Protein AF-0000000080755389 (afdb_homodimer)

Nearest PDB structures (foldseek):
  4ilo-assembly1_A  TM=5.644E-01  e=1.200E+00  Chlamydia trachomatis L2/434/Bu
  8qbr-assembly1_A  TM=4.773E-01  e=1.421E+00  Nostoc punctiforme
  3mtt-assembly1_A  TM=4.212E-01  e=2.361E+00  Homo sapiens
  7pg5-assembly1_B  TM=3.665E-01  e=7.719E+00  Homo sapiens
  4ilo-assembly1_A  TM=5.609E-01  e=1.263E+00  Chlamydia trachomatis L2/434/Bu

Organism: Azotobacter vinelandii (strain DJ / ATCC BAA-1303) (NCBI:txid322710)

Foldseek 3Di:
DVLVVCCVVVLVVQLVVLLVVLVVVLVVVLVVVVVVLVVVLVVVLVVLQVQLVVLCVQLVVDPDPVRNVVSNVVSVVSVVVSVVSVVVSVVVVVVSVVVSVVSNVVSNVCSVPPPSSVVSVVVVVVVVVVVVPPPPPPPDPPPPDD/DVLVVCCVVVLVVVLVVLLVVLVVVLVVVLVVVVVVLVVVLVVVLVVLQVQLVVLCVQLVVPPDPVSNVVSNVVSVVSVVVSVVSVVVSVVVVVVSVVVSVVSNVVSNVCSVPPPSSVVSVVVVVVVVVVVVPPPPPPPDPPPPDD

Secondary structure (DSSP, 8-state):
-HHHHHHHHHHHHHHHHHHHHHHHHHHHHHHHHHHHHHHHHHHHHHHHHHHHHHHHHHHHT-SSHHHHHHHHHHHHHHHHHHHHHHHHHHHHHHHHHHHHHHHHHHHHHHHHT--HHHHHHHHHHHHHHHHHH-------------/-HHHHHHHHHHHHHHHHHHHHHHHHHHHHHHHHHHHHHHHHHHHHHHHHHHHHHHHHHHHT-SSHHHHHHHHHHHHHHHHHHHHHHHHHHHHHHHHHHHHHHHHHHHHHHHHT--HHHHHHHHHHHHHHHHHT-------------

Solvent-accessible surface area (backbone atoms only — not comparable to full-atom values): 15589 Å² total; per-residue (Å²): 112,69,65,60,54,47,38,64,55,46,39,64,54,48,36,50,50,52,43,50,51,49,50,52,50,50,51,54,51,52,51,51,52,50,50,52,52,51,53,50,49,55,54,51,47,51,52,34,52,50,54,18,51,51,26,44,53,49,23,73,66,37,92,42,73,67,52,21,52,33,26,45,49,41,17,50,49,31,49,49,48,39,51,50,50,53,53,49,50,53,50,50,53,54,49,51,53,50,50,50,53,50,47,52,53,49,46,51,51,54,40,72,64,54,65,50,65,60,55,50,49,52,44,52,55,51,46,52,56,54,53,68,65,53,67,80,68,76,76,66,80,78,78,75,81,126,112,70,65,59,54,48,39,65,56,47,39,63,54,50,37,51,50,51,43,49,51,49,50,52,50,48,52,55,51,52,51,52,52,50,51,52,52,50,53,50,50,53,54,52,48,51,52,32,50,49,52,18,51,52,28,44,53,50,23,74,66,36,91,42,72,68,52,20,51,34,25,44,50,40,18,51,50,31,49,50,49,40,52,50,51,52,52,49,50,53,49,50,54,52,51,50,54,50,51,50,55,51,47,52,54,50,47,51,51,54,41,73,62,54,66,50,66,60,55,48,50,51,45,51,55,51,47,51,57,52,53,68,65,53,68,80,72,76,78,69,81,79,78,77,82,126

Sequence (292 aa):
MFSKLLIGLLGPLLKALVGKVLDEFSDWLFERLREMLRRRRTTNLGELEARAAQADERARRAGSADEAREQEAVARVWREVAEMFRRENEALKAELEGVRRGAGRRARQAVATLPIGQVVESVGKASEREGAGSPLQLDGPAAEREMFSKLLIGLLGPLLKALVGKVLDEFSDWLFERLREMLRRRRTTNLGELEARAAQADERARRAGSADEAREQEAVARVWREVAEMFRRENEALKAELEGVRRGAGRRARQAVATLPIGQVVESVGKASEREGAGSPLQLDGPAAERE

pLDDT: mean 86.28, std 17.27, range [32.03, 98.25]

Radius of gyration: 33.96 Å; Cα contacts (8 Å, |Δi|>4): 181; chains: 2; bounding box: 43×126×77 Å

Structure (mmCIF, N/CA/C/O backbone):
data_AF-0000000080755389-model_v1
#
loop_
_entity.id
_entity.type
_entity.pdbx_description
1 polymer 'Uncharacterized protein'
#
loop_
_atom_site.group_PDB
_atom_site.id
_atom_site.type_symbol
_atom_site.label_atom_id
_atom_site.label_alt_id
_atom_site.label_comp_id
_atom_site.label_asym_id
_atom_site.label_entity_id
_atom_site.label_seq_id
_atom_site.pdbx_PDB_ins_code
_atom_site.Cartn_x
_atom_site.Cartn_y
_atom_site.Cartn_z
_atom_site.occupancy
_atom_site.B_iso_or_equiv
_atom_site.auth_seq_id
_atom_site.auth_comp_id
_atom_site.auth_asym_id
_atom_site.auth_atom_id
_atom_site.pdbx_PDB_model_num
ATOM 1 N N . MET A 1 1 ? -0.044 46.375 9.781 1 58.59 1 MET A N 1
ATOM 2 C CA . MET A 1 1 ? 1.205 46.188 10.508 1 58.59 1 MET A CA 1
ATOM 3 C C . MET A 1 1 ? 1.089 45 11.453 1 58.59 1 MET A C 1
ATOM 5 O O . MET A 1 1 ? 1.884 44.062 11.375 1 58.59 1 MET A O 1
ATOM 9 N N . PHE A 1 2 ? -0.003 44.844 12.18 1 61.69 2 PHE A N 1
ATOM 10 C CA . PHE A 1 2 ? -0.216 43.75 13.148 1 61.69 2 PHE A CA 1
ATOM 11 C C . PHE A 1 2 ? -0.316 42.406 12.445 1 61.69 2 PHE A C 1
ATOM 13 O O . PHE A 1 2 ? 0.285 41.438 12.891 1 61.69 2 PHE A O 1
ATOM 20 N N . SER A 1 3 ? -0.876 42.406 11.258 1 70.75 3 SER A N 1
ATOM 21 C CA . SER A 1 3 ? -1.085 41.156 10.508 1 70.75 3 SER A CA 1
ATOM 22 C C . SER A 1 3 ? 0.234 40.594 9.984 1 70.75 3 SER A C 1
ATOM 24 O O . SER A 1 3 ? 0.467 39.406 10.039 1 70.75 3 SER A O 1
ATOM 26 N N . LYS A 1 4 ? 1.14 41.5 9.547 1 76.56 4 LYS A N 1
ATOM 27 C CA . LYS A 1 4 ? 2.422 41.062 9.016 1 76.56 4 LYS A CA 1
ATOM 28 C C . LYS A 1 4 ? 3.303 40.469 10.117 1 76.56 4 LYS A C 1
ATOM 30 O O . LYS A 1 4 ? 3.99 39.469 9.906 1 76.56 4 LYS A O 1
ATOM 35 N N . LEU A 1 5 ? 3.26 41.094 11.273 1 74.25 5 LEU A N 1
ATOM 36 C CA . LEU A 1 5 ? 4.027 40.594 12.414 1 74.25 5 LEU A CA 1
ATOM 37 C C . LEU A 1 5 ? 3.529 39.219 12.867 1 74.25 5 LEU A C 1
ATOM 39 O O . LEU A 1 5 ? 4.328 38.344 13.133 1 74.25 5 LEU A O 1
ATOM 43 N N . LEU A 1 6 ? 2.207 39.062 12.883 1 76.62 6 LEU A N 1
ATOM 44 C CA . LEU A 1 6 ? 1.623 37.781 13.312 1 76.62 6 LEU A CA 1
ATOM 45 C C . LEU A 1 6 ? 1.955 36.656 12.328 1 76.62 6 LEU A C 1
ATOM 47 O O . LEU A 1 6 ? 2.23 35.531 12.734 1 76.62 6 LEU A O 1
ATOM 51 N N . ILE A 1 7 ? 1.956 37.031 11.07 1 78.62 7 ILE A N 1
ATOM 52 C CA . ILE A 1 7 ? 2.305 36.062 10.031 1 78.62 7 ILE A CA 1
ATOM 53 C C . ILE A 1 7 ? 3.76 35.625 10.195 1 78.62 7 ILE A C 1
ATOM 55 O O . ILE A 1 7 ? 4.082 34.438 10.07 1 78.62 7 ILE A O 1
ATOM 59 N N . GLY A 1 8 ? 4.633 36.562 10.43 1 81.12 8 GLY A N 1
ATOM 60 C CA . GLY A 1 8 ? 6.043 36.25 10.633 1 81.12 8 GLY A CA 1
ATOM 61 C C . GLY A 1 8 ? 6.305 35.375 11.844 1 81.12 8 GLY A C 1
ATOM 62 O O . GLY A 1 8 ? 7.199 34.531 11.82 1 81.12 8 GLY A O 1
ATOM 63 N N . LEU A 1 9 ? 5.539 35.531 12.836 1 80.62 9 LEU A N 1
ATOM 64 C CA . LEU A 1 9 ? 5.723 34.75 14.07 1 80.62 9 LEU A CA 1
ATOM 65 C C . LEU A 1 9 ? 5.027 33.406 13.992 1 80.62 9 LEU A C 1
ATOM 67 O O . LEU A 1 9 ? 5.605 32.375 14.367 1 80.62 9 LEU A O 1
ATOM 71 N N . LEU A 1 10 ? 3.801 33.438 13.477 1 84.06 10 LEU A N 1
ATOM 72 C CA . LEU A 1 10 ? 2.965 32.219 13.453 1 84.06 10 LEU A CA 1
ATOM 73 C C . LEU A 1 10 ? 3.361 31.312 12.297 1 84.06 10 LEU A C 1
ATOM 75 O O . LEU A 1 10 ? 3.207 30.094 12.391 1 84.06 10 LEU A O 1
ATOM 79 N N . GLY A 1 11 ? 3.881 31.859 11.227 1 86.62 11 GLY A N 1
ATOM 80 C CA . GLY A 1 11 ? 4.191 31.125 10.016 1 86.62 11 GLY A CA 1
ATOM 81 C C . GLY A 1 11 ? 5.113 29.938 10.25 1 86.62 11 GLY A C 1
ATOM 82 O O . GLY A 1 11 ? 4.723 28.797 10.039 1 86.62 11 GLY A O 1
ATOM 83 N N . PRO A 1 12 ? 6.328 30.219 10.734 1 89.06 12 PRO A N 1
ATOM 84 C CA . PRO A 1 12 ? 7.277 29.125 10.977 1 89.06 12 PRO A CA 1
ATOM 85 C C . PRO A 1 12 ? 6.754 28.109 11.977 1 89.06 12 PRO A C 1
ATOM 87 O O . PRO A 1 12 ? 7.016 26.906 11.836 1 89.06 12 PRO A O 1
ATOM 90 N N . LEU A 1 13 ? 6.027 28.516 12.953 1 88.31 13 LEU A N 1
ATOM 91 C CA . LEU A 1 13 ? 5.496 27.625 13.969 1 88.31 13 LEU A CA 1
ATOM 92 C C . LEU A 1 13 ? 4.445 26.688 13.375 1 88.31 13 LEU A C 1
ATOM 94 O O . LEU A 1 13 ? 4.453 25.484 13.648 1 88.31 13 LEU A O 1
ATOM 98 N N . LEU A 1 14 ? 3.588 27.25 12.562 1 90.75 14 LEU A N 1
ATOM 99 C CA . LEU A 1 14 ? 2.541 26.453 11.93 1 90.75 14 LEU A CA 1
ATOM 100 C C . LEU A 1 14 ? 3.137 25.469 10.93 1 90.75 14 LEU A C 1
ATOM 102 O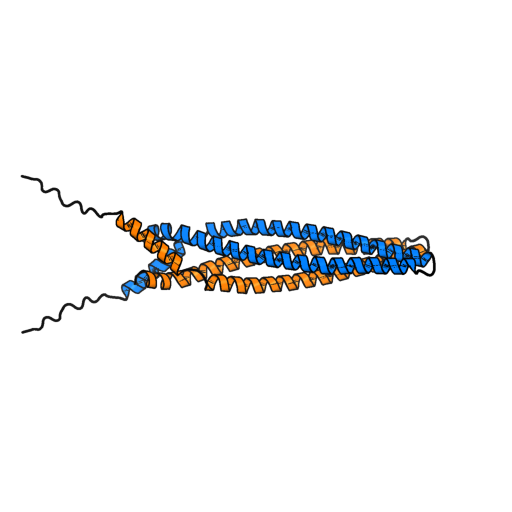 O . LEU A 1 14 ? 2.709 24.312 10.859 1 90.75 14 LEU A O 1
ATOM 106 N N . LYS A 1 15 ? 4.074 25.953 10.211 1 93.81 15 LYS A N 1
ATOM 107 C CA . LYS A 1 15 ? 4.738 25.078 9.258 1 93.81 15 LYS A CA 1
ATOM 108 C C . LYS A 1 15 ? 5.422 23.906 9.961 1 93.81 15 LYS A C 1
ATOM 110 O O . LYS A 1 15 ? 5.332 22.766 9.508 1 93.81 15 LYS A O 1
ATOM 115 N N . ALA A 1 16 ? 6.082 24.156 11.07 1 93.56 16 ALA A N 1
ATOM 116 C CA . ALA A 1 16 ? 6.734 23.094 11.844 1 93.56 16 ALA A CA 1
ATOM 117 C C . ALA A 1 16 ? 5.715 22.109 12.391 1 93.56 16 ALA A C 1
ATOM 119 O O . ALA A 1 16 ? 5.934 20.891 12.352 1 93.56 16 ALA A O 1
ATOM 120 N N . LEU A 1 17 ? 4.656 22.594 12.859 1 93.62 17 LEU A N 1
ATOM 121 C CA . LEU A 1 17 ? 3.615 21.766 13.438 1 93.62 17 LEU A CA 1
ATOM 122 C C . LEU A 1 17 ? 2.998 20.859 12.375 1 93.62 17 LEU A C 1
ATOM 124 O O . LEU A 1 17 ? 2.906 19.641 12.57 1 93.62 17 LEU A O 1
ATOM 128 N N . VAL A 1 18 ? 2.568 21.438 11.266 1 95.12 18 VAL A N 1
ATOM 129 C CA . VAL A 1 18 ? 1.933 20.672 10.203 1 95.12 18 VAL A CA 1
ATOM 130 C C . VAL A 1 18 ? 2.924 19.656 9.633 1 95.12 18 VAL A C 1
ATOM 132 O O . VAL A 1 18 ? 2.561 18.516 9.352 1 95.12 18 VAL A O 1
ATOM 135 N N . GLY A 1 19 ? 4.16 20.094 9.469 1 96.88 19 GLY A N 1
ATOM 136 C CA . GLY A 1 19 ? 5.195 19.172 9.023 1 96.88 19 GLY A CA 1
ATOM 137 C C . GLY A 1 19 ? 5.344 17.969 9.93 1 96.88 19 GLY A C 1
ATOM 138 O O . GLY A 1 19 ? 5.418 16.828 9.453 1 96.88 19 GLY A O 1
ATOM 139 N N . LYS A 1 20 ? 5.355 18.203 11.195 1 96.56 20 LYS A N 1
ATOM 140 C CA . LYS A 1 20 ? 5.484 17.125 12.172 1 96.56 20 LYS A CA 1
ATOM 141 C C . LYS A 1 20 ? 4.289 16.188 12.109 1 96.56 20 LYS A C 1
ATOM 143 O O . LYS A 1 20 ? 4.449 14.961 12.141 1 96.56 20 LYS A O 1
ATOM 148 N N . VAL A 1 21 ? 3.143 16.719 12.016 1 96.56 21 VAL A N 1
ATOM 149 C CA . VAL A 1 21 ? 1.92 15.93 11.953 1 96.56 21 VAL A CA 1
ATOM 150 C C . VAL A 1 21 ? 1.937 15.047 10.711 1 96.56 21 VAL A C 1
ATOM 152 O O . VAL A 1 21 ? 1.635 13.852 10.781 1 96.56 21 VAL A O 1
ATOM 155 N N . LEU A 1 22 ? 2.279 15.656 9.594 1 97.81 22 LEU A N 1
ATOM 156 C CA . LEU A 1 22 ? 2.326 14.906 8.344 1 97.81 22 LEU A CA 1
ATOM 157 C C . LEU A 1 22 ? 3.379 13.805 8.414 1 97.81 22 LEU A C 1
ATOM 159 O O . LEU A 1 22 ? 3.148 12.688 7.938 1 97.81 22 LEU A O 1
ATOM 163 N N . ASP A 1 23 ? 4.504 14.094 9.031 1 97.12 23 ASP A N 1
ATOM 164 C CA . ASP A 1 23 ? 5.578 13.109 9.156 1 97.12 23 ASP A CA 1
ATOM 165 C C . ASP A 1 23 ? 5.152 11.93 10.023 1 97.12 23 ASP A C 1
ATOM 167 O O . ASP A 1 23 ? 5.34 10.773 9.633 1 97.12 23 ASP A O 1
ATOM 171 N N . GLU A 1 24 ? 4.57 12.219 11.094 1 97.56 24 GLU A N 1
ATOM 172 C CA . GLU A 1 24 ? 4.113 11.172 12.008 1 97.56 24 GLU A CA 1
ATOM 173 C C . GLU A 1 24 ? 3.004 10.336 11.367 1 97.56 24 GLU A C 1
ATOM 175 O O . GLU A 1 24 ? 2.982 9.109 11.508 1 97.56 24 GLU A O 1
ATOM 180 N N . PHE A 1 25 ? 2.141 11.062 10.727 1 98.06 25 PHE A N 1
ATOM 181 C CA . PHE A 1 25 ? 1.057 10.375 10.031 1 98.06 25 PHE A CA 1
ATOM 182 C C . PHE A 1 25 ? 1.604 9.453 8.945 1 98.06 25 PHE A C 1
ATOM 184 O O . PHE A 1 25 ? 1.189 8.297 8.844 1 98.06 25 PHE A O 1
ATOM 191 N N . SER A 1 26 ? 2.502 9.945 8.164 1 97.94 26 SER A N 1
ATOM 192 C CA . SER A 1 26 ? 3.119 9.164 7.098 1 97.94 26 SER A CA 1
ATOM 193 C C . SER A 1 26 ? 3.85 7.945 7.652 1 97.94 26 SER A C 1
ATOM 195 O O . SER A 1 26 ? 3.713 6.84 7.125 1 97.94 26 SER A O 1
ATOM 197 N N . ASP A 1 27 ? 4.609 8.172 8.734 1 97.62 27 ASP A N 1
ATOM 198 C CA . ASP A 1 27 ? 5.348 7.066 9.344 1 97.62 27 ASP A CA 1
ATOM 199 C C . ASP A 1 27 ? 4.402 5.965 9.812 1 97.62 27 ASP A C 1
ATOM 201 O O . ASP A 1 27 ? 4.641 4.781 9.555 1 97.62 27 ASP A O 1
ATOM 205 N N . TRP A 1 28 ? 3.398 6.328 10.469 1 97.88 28 TRP A N 1
ATOM 206 C CA . TRP A 1 28 ? 2.391 5.379 10.922 1 97.88 28 TRP A CA 1
ATOM 207 C C . TRP A 1 28 ? 1.793 4.609 9.75 1 97.88 28 TRP A C 1
ATOM 209 O O . TRP A 1 28 ? 1.673 3.383 9.805 1 97.88 28 TRP A O 1
ATOM 219 N N . LEU A 1 29 ? 1.414 5.332 8.727 1 98.25 29 LEU A N 1
ATOM 220 C CA . LEU A 1 29 ? 0.753 4.73 7.574 1 98.25 29 LEU A CA 1
ATOM 221 C C . LEU A 1 29 ? 1.674 3.73 6.883 1 98.25 29 LEU A C 1
ATOM 223 O O . LEU A 1 29 ? 1.262 2.611 6.574 1 98.25 29 LEU A O 1
ATOM 227 N N . PHE A 1 30 ? 2.879 4.062 6.656 1 98.25 30 PHE A N 1
ATOM 228 C CA . PHE A 1 30 ? 3.797 3.188 5.934 1 98.25 30 PHE A CA 1
ATOM 229 C C . PHE A 1 30 ? 4.191 1.99 6.789 1 98.25 30 PHE A C 1
ATOM 231 O O . PHE A 1 30 ? 4.477 0.912 6.262 1 98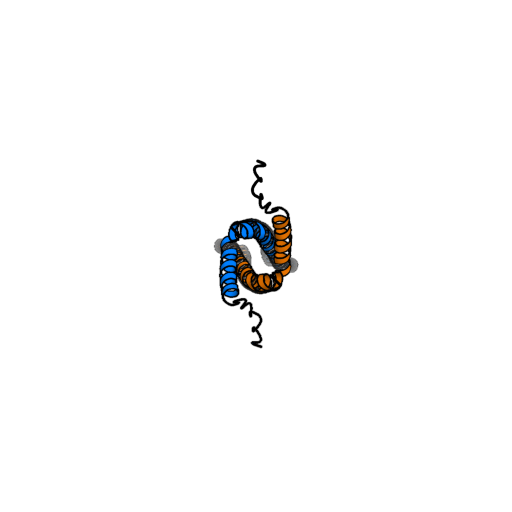.25 30 PHE A O 1
ATOM 238 N N . GLU A 1 31 ? 4.191 2.168 8.117 1 97.88 31 GLU A N 1
ATOM 239 C CA . GLU A 1 31 ? 4.375 1.006 8.984 1 97.88 31 GLU A CA 1
ATOM 240 C C . GLU A 1 31 ? 3.23 0.011 8.82 1 97.88 31 GLU A C 1
ATOM 242 O O . GLU A 1 31 ? 3.457 -1.197 8.734 1 97.88 31 GLU A O 1
ATOM 247 N N . ARG A 1 32 ? 2.078 0.537 8.688 1 97.62 32 ARG A N 1
ATOM 248 C CA . ARG A 1 32 ? 0.904 -0.311 8.5 1 97.62 32 ARG A CA 1
ATOM 249 C C . ARG A 1 32 ? 0.942 -1.019 7.152 1 97.62 32 ARG A C 1
ATOM 251 O O . ARG A 1 32 ? 0.629 -2.207 7.059 1 97.62 32 ARG A O 1
ATOM 258 N N . LEU A 1 33 ? 1.331 -0.381 6.164 1 97.75 33 LEU A N 1
ATOM 259 C CA . LEU A 1 33 ? 1.407 -0.948 4.824 1 97.75 33 LEU A CA 1
ATOM 260 C C . LEU A 1 33 ? 2.488 -2.021 4.746 1 97.75 33 LEU A C 1
ATOM 262 O O . LEU A 1 33 ? 2.277 -3.076 4.145 1 97.75 33 LEU A O 1
ATOM 266 N N . ARG A 1 34 ? 3.607 -1.741 5.379 1 96.62 34 ARG A N 1
ATOM 267 C CA . ARG A 1 34 ? 4.684 -2.727 5.41 1 96.62 34 ARG A CA 1
ATOM 268 C C . ARG A 1 34 ? 4.242 -3.996 6.129 1 96.62 34 ARG A C 1
ATOM 270 O O . ARG A 1 34 ? 4.547 -5.105 5.684 1 96.62 34 ARG A O 1
ATOM 277 N N . GLU A 1 35 ? 3.578 -3.812 7.199 1 96.75 35 GLU A N 1
ATOM 278 C CA . GLU A 1 35 ? 3.076 -4.957 7.949 1 96.75 35 GLU A CA 1
ATOM 279 C C . GLU A 1 35 ? 2.08 -5.766 7.121 1 96.75 35 GLU A C 1
ATOM 281 O O . GLU A 1 35 ? 2.127 -7 7.117 1 96.75 35 GLU A O 1
ATOM 286 N N . MET A 1 36 ? 1.243 -5.109 6.469 1 95 36 MET A N 1
ATOM 287 C CA . MET A 1 36 ? 0.265 -5.75 5.594 1 95 36 MET A CA 1
ATOM 288 C C . MET A 1 36 ? 0.957 -6.586 4.523 1 95 36 MET A C 1
ATOM 290 O O . MET A 1 36 ? 0.619 -7.758 4.328 1 95 36 MET A O 1
ATOM 294 N N . LEU A 1 37 ? 1.909 -6.039 3.867 1 94.31 37 LEU A N 1
ATOM 295 C CA . LEU A 1 37 ? 2.615 -6.734 2.795 1 94.31 37 LEU A CA 1
ATOM 296 C C . LEU A 1 37 ? 3.414 -7.91 3.344 1 94.31 37 LEU A C 1
ATOM 298 O O . LEU A 1 37 ? 3.48 -8.969 2.715 1 94.31 37 LEU A O 1
ATOM 302 N N . ARG A 1 38 ? 4.016 -7.719 4.523 1 94.62 38 ARG A N 1
ATOM 303 C CA . ARG A 1 38 ? 4.789 -8.789 5.145 1 94.62 38 ARG A CA 1
ATOM 304 C C . ARG A 1 38 ? 3.9 -9.984 5.469 1 94.62 38 ARG A C 1
ATOM 306 O O . ARG A 1 38 ? 4.266 -11.133 5.188 1 94.62 38 ARG A O 1
ATOM 313 N N . ARG A 1 39 ? 2.783 -9.742 6.035 1 94.25 39 ARG A N 1
ATOM 314 C CA . ARG A 1 39 ? 1.849 -10.805 6.395 1 94.25 39 ARG A CA 1
ATOM 315 C C . ARG A 1 39 ? 1.389 -11.57 5.156 1 94.25 39 ARG A C 1
ATOM 317 O O . ARG A 1 39 ? 1.376 -12.805 5.148 1 94.25 39 ARG A O 1
ATOM 324 N N . ARG A 1 40 ? 1.102 -10.875 4.141 1 91.56 40 ARG A N 1
ATOM 325 C CA . ARG A 1 40 ? 0.619 -11.5 2.914 1 91.56 40 ARG A CA 1
ATOM 326 C C . ARG A 1 40 ? 1.721 -12.312 2.242 1 91.56 40 ARG A C 1
ATOM 328 O O . ARG A 1 40 ? 1.475 -13.414 1.751 1 91.56 40 ARG A O 1
ATOM 335 N N . ARG A 1 41 ? 2.855 -11.758 2.23 1 92.31 41 ARG A N 1
ATOM 336 C CA . ARG A 1 41 ? 4.004 -12.469 1.673 1 92.31 41 ARG A CA 1
ATOM 337 C C . ARG A 1 41 ? 4.219 -13.797 2.385 1 92.31 41 ARG A C 1
ATOM 339 O O . ARG A 1 41 ? 4.383 -14.836 1.739 1 92.31 41 ARG A O 1
ATOM 346 N N . THR A 1 42 ? 4.207 -13.742 3.633 1 94.31 42 THR A N 1
ATOM 347 C CA . THR A 1 42 ? 4.461 -14.938 4.426 1 94.31 42 THR A CA 1
ATOM 348 C C . THR A 1 42 ? 3.379 -15.984 4.184 1 94.31 42 THR A C 1
ATOM 350 O O . THR A 1 42 ? 3.686 -17.156 3.945 1 94.31 42 THR A O 1
ATOM 353 N N . THR A 1 43 ? 2.188 -15.562 4.16 1 92.81 43 THR A N 1
ATOM 354 C CA . THR A 1 43 ? 1.066 -16.484 3.979 1 92.81 43 THR A CA 1
ATOM 355 C C . THR A 1 43 ? 1.087 -17.094 2.582 1 92.81 43 THR A C 1
ATOM 357 O O . THR A 1 43 ? 0.999 -18.312 2.43 1 92.81 43 THR A O 1
ATOM 360 N N . ASN A 1 44 ? 1.255 -16.281 1.576 1 92.31 44 ASN A N 1
ATOM 361 C CA . ASN A 1 44 ? 1.205 -16.75 0.195 1 92.31 44 ASN A CA 1
ATOM 362 C C . ASN A 1 44 ? 2.4 -17.641 -0.141 1 92.31 44 ASN A C 1
ATOM 364 O O . ASN A 1 44 ? 2.246 -18.688 -0.775 1 92.31 44 ASN A O 1
ATOM 368 N N . LEU A 1 45 ? 3.551 -17.234 0.273 1 93.81 45 LEU A N 1
ATOM 369 C CA . LEU A 1 45 ? 4.738 -18.031 -0.01 1 93.81 45 LEU A CA 1
ATOM 370 C C . LEU A 1 45 ? 4.652 -19.391 0.676 1 93.81 45 LEU A C 1
ATOM 372 O O . LEU A 1 45 ? 5.02 -20.422 0.09 1 93.81 45 LEU A O 1
ATOM 376 N N . GLY A 1 46 ? 4.152 -19.406 1.871 1 94.38 46 GLY A N 1
ATOM 377 C CA . GLY A 1 46 ? 3.957 -20.672 2.557 1 94.38 46 GLY A CA 1
ATOM 378 C C . GLY A 1 46 ? 3.023 -21.625 1.82 1 94.38 46 GLY A C 1
ATOM 379 O O . GLY A 1 46 ? 3.295 -22.812 1.717 1 94.38 46 GLY A O 1
ATOM 380 N N . GLU A 1 47 ? 2.006 -21.094 1.326 1 94.75 47 GLU A N 1
ATOM 381 C CA . GLU A 1 47 ? 1.034 -21.891 0.583 1 94.75 47 GLU A CA 1
ATOM 382 C C . GLU A 1 47 ? 1.644 -22.438 -0.702 1 94.75 47 GLU A C 1
ATOM 384 O O . GLU A 1 47 ? 1.464 -23.625 -1.021 1 94.75 47 GLU A O 1
ATOM 389 N N . LEU A 1 48 ? 2.324 -21.641 -1.463 1 95.44 48 LEU A N 1
ATOM 390 C CA . LEU A 1 48 ? 2.922 -22.047 -2.73 1 95.44 48 LEU A CA 1
ATOM 391 C C . LEU A 1 48 ? 3.986 -23.109 -2.514 1 95.44 48 LEU A C 1
ATOM 393 O O . LEU A 1 48 ? 4.035 -24.094 -3.246 1 95.44 48 LEU A O 1
ATOM 397 N N . GLU A 1 49 ? 4.785 -22.969 -1.464 1 95 49 GLU A N 1
ATOM 398 C CA . GLU A 1 49 ? 5.816 -23.953 -1.143 1 95 49 GLU A CA 1
ATOM 399 C C . GLU A 1 49 ? 5.195 -25.281 -0.691 1 95 49 GLU A C 1
ATOM 401 O O . GLU A 1 49 ? 5.703 -26.344 -1.021 1 95 49 GLU A O 1
ATOM 406 N N . ALA A 1 50 ? 4.129 -25.203 -0.016 1 96.31 50 ALA A N 1
ATOM 407 C CA . ALA A 1 50 ? 3.414 -26.406 0.403 1 96.31 50 ALA A CA 1
ATOM 408 C C . ALA A 1 50 ? 2.861 -27.156 -0.802 1 96.31 50 ALA A C 1
ATOM 410 O O . ALA A 1 50 ? 2.914 -28.391 -0.848 1 96.31 50 ALA A O 1
ATOM 411 N N . ARG A 1 51 ? 2.365 -26.406 -1.766 1 95.94 51 ARG A N 1
ATOM 412 C CA . ARG A 1 51 ? 1.836 -27.016 -2.975 1 95.94 51 ARG A CA 1
ATOM 413 C C . ARG A 1 51 ? 2.941 -27.703 -3.768 1 95.94 51 ARG A C 1
ATOM 415 O O . ARG A 1 51 ? 2.748 -28.812 -4.289 1 95.94 51 ARG A O 1
ATOM 422 N N . ALA A 1 52 ? 4.055 -27.094 -3.848 1 95.31 52 ALA A N 1
ATOM 423 C CA . ALA A 1 52 ? 5.195 -27.703 -4.523 1 95.31 52 ALA A CA 1
ATOM 424 C C . ALA A 1 52 ? 5.629 -28.984 -3.82 1 95.31 52 ALA A C 1
ATOM 426 O O . ALA A 1 52 ? 5.867 -30 -4.473 1 95.31 52 ALA A O 1
ATOM 427 N N . ALA A 1 53 ? 5.688 -28.953 -2.518 1 96.12 53 ALA A N 1
ATOM 428 C CA . ALA A 1 53 ? 6.086 -30.109 -1.724 1 96.12 53 ALA A CA 1
ATOM 429 C C . ALA A 1 53 ? 5.102 -31.266 -1.9 1 96.12 53 ALA A C 1
ATOM 431 O O . ALA A 1 53 ? 5.504 -32.438 -2 1 96.12 53 ALA A O 1
ATOM 432 N N . GLN A 1 54 ? 3.861 -30.906 -1.954 1 96.75 54 GLN A N 1
ATOM 433 C CA . GLN A 1 54 ? 2.826 -31.922 -2.152 1 96.75 54 GLN A CA 1
ATOM 434 C C . GLN A 1 54 ? 2.963 -32.594 -3.518 1 96.75 54 GLN A C 1
ATOM 436 O O . GLN A 1 54 ? 2.832 -33.812 -3.633 1 96.75 54 GLN A O 1
ATOM 441 N N . ALA A 1 55 ? 3.211 -31.766 -4.535 1 95.44 55 ALA A N 1
ATOM 442 C CA . ALA A 1 55 ? 3.4 -32.312 -5.875 1 95.44 55 ALA A CA 1
ATOM 443 C C . ALA A 1 55 ? 4.641 -33.219 -5.934 1 95.44 55 ALA A C 1
ATOM 445 O O . ALA A 1 55 ? 4.625 -34.25 -6.578 1 95.44 55 ALA A O 1
ATOM 446 N N . ASP A 1 56 ? 5.684 -32.844 -5.227 1 95.31 56 ASP A N 1
ATOM 447 C CA . ASP A 1 56 ? 6.902 -33.656 -5.148 1 95.31 56 ASP A CA 1
ATOM 448 C C . ASP A 1 56 ? 6.625 -35 -4.48 1 95.31 56 ASP A C 1
ATOM 450 O O . ASP A 1 56 ? 7.094 -36.031 -4.949 1 95.31 56 ASP A O 1
ATOM 454 N N . GLU A 1 57 ? 5.891 -34.969 -3.432 1 96.75 57 GLU A N 1
ATOM 455 C CA . GLU A 1 57 ? 5.539 -36.188 -2.721 1 96.75 57 GLU A CA 1
ATOM 456 C C . GLU A 1 57 ? 4.703 -37.094 -3.6 1 96.75 57 GLU A C 1
ATOM 458 O O . GLU A 1 57 ? 4.926 -38.312 -3.623 1 96.75 57 GLU A O 1
ATOM 463 N N . ARG A 1 58 ? 3.846 -36.562 -4.383 1 95.56 58 ARG A N 1
ATOM 464 C CA . ARG A 1 58 ? 3.023 -37.375 -5.297 1 95.56 58 ARG A CA 1
ATOM 465 C C . ARG A 1 58 ? 3.873 -38 -6.391 1 95.56 58 ARG A C 1
ATOM 467 O O . ARG A 1 58 ? 3.613 -39.125 -6.812 1 95.56 58 ARG A O 1
ATOM 474 N N . ALA A 1 59 ? 4.863 -37.219 -6.816 1 94.81 59 ALA A N 1
ATOM 475 C CA . ALA A 1 59 ? 5.773 -37.75 -7.824 1 94.81 59 ALA A CA 1
ATOM 476 C C . ALA A 1 59 ? 6.543 -38.969 -7.285 1 94.81 59 ALA A C 1
ATOM 478 O O . ALA A 1 59 ? 6.695 -39.969 -7.977 1 94.81 59 ALA A O 1
ATOM 479 N N . ARG A 1 60 ? 6.934 -38.938 -6.016 1 95.06 60 ARG A N 1
ATOM 480 C CA . ARG A 1 60 ? 7.707 -40.031 -5.387 1 95.06 60 ARG A CA 1
ATOM 481 C C . ARG A 1 60 ? 6.848 -41.25 -5.16 1 95.06 60 ARG A C 1
ATOM 483 O O . ARG A 1 60 ? 7.352 -42.375 -5.191 1 95.06 60 ARG A O 1
ATOM 490 N N . ARG A 1 61 ? 5.594 -41.062 -5.094 1 96 61 ARG A N 1
ATOM 491 C CA . ARG A 1 61 ? 4.688 -42.156 -4.777 1 96 61 ARG A CA 1
ATOM 492 C C . ARG A 1 61 ? 3.953 -42.625 -6.023 1 96 61 ARG A C 1
ATOM 494 O O . ARG A 1 61 ? 2.992 -43.406 -5.926 1 96 61 ARG A O 1
ATOM 501 N N . ALA A 1 62 ? 4.441 -42.062 -7.098 1 93.75 62 ALA A N 1
ATOM 502 C CA . ALA A 1 62 ? 3.738 -42.406 -8.336 1 93.75 62 ALA A CA 1
ATOM 503 C C . ALA A 1 62 ? 3.826 -43.875 -8.648 1 93.75 62 ALA A C 1
ATOM 505 O O . ALA A 1 62 ? 4.863 -44.5 -8.43 1 93.75 62 ALA A O 1
ATOM 506 N N . GLY A 1 63 ? 2.754 -44.469 -9.188 1 92.75 63 GLY A N 1
ATOM 507 C CA . GLY A 1 63 ? 2.695 -45.875 -9.516 1 92.75 63 GLY A CA 1
ATOM 508 C C . GLY A 1 63 ? 3.264 -46.188 -10.883 1 92.75 63 GLY A C 1
ATOM 509 O O . GLY A 1 63 ? 3.414 -47.375 -11.242 1 92.75 63 GLY A O 1
ATOM 510 N N . SER A 1 64 ? 3.432 -45.188 -11.734 1 93.69 64 SER A N 1
ATOM 511 C CA . SER A 1 64 ? 3.984 -45.375 -13.07 1 93.69 64 SER A CA 1
ATOM 512 C C . SER A 1 64 ? 4.953 -44.25 -13.414 1 93.69 64 SER A C 1
ATOM 514 O O . SER A 1 64 ? 4.93 -43.188 -12.789 1 93.69 64 SER A O 1
ATOM 516 N N . ALA A 1 65 ? 5.746 -44.562 -14.398 1 90.62 65 ALA A N 1
ATOM 517 C CA . ALA A 1 65 ? 6.719 -43.562 -14.844 1 90.62 65 ALA A CA 1
ATOM 518 C C . ALA A 1 65 ? 6.023 -42.344 -15.422 1 90.62 65 ALA A C 1
ATOM 520 O O . ALA A 1 65 ? 6.484 -41.219 -15.234 1 90.62 65 ALA A O 1
ATOM 521 N N . ASP A 1 66 ? 4.91 -42.531 -16.062 1 89.31 66 ASP A N 1
ATOM 522 C CA . ASP A 1 66 ? 4.16 -41.438 -16.688 1 89.31 66 ASP A CA 1
ATOM 523 C C . ASP A 1 66 ? 3.547 -40.531 -15.617 1 89.31 66 ASP A C 1
ATOM 525 O O . ASP A 1 66 ? 3.609 -39.312 -15.727 1 89.31 66 ASP A O 1
ATOM 529 N N . GLU A 1 67 ? 3.062 -41.219 -14.633 1 91.5 67 GLU A N 1
ATOM 530 C CA . GLU A 1 67 ? 2.494 -40.469 -13.516 1 91.5 67 GLU A CA 1
ATOM 531 C C . GLU A 1 67 ? 3.566 -39.688 -12.789 1 91.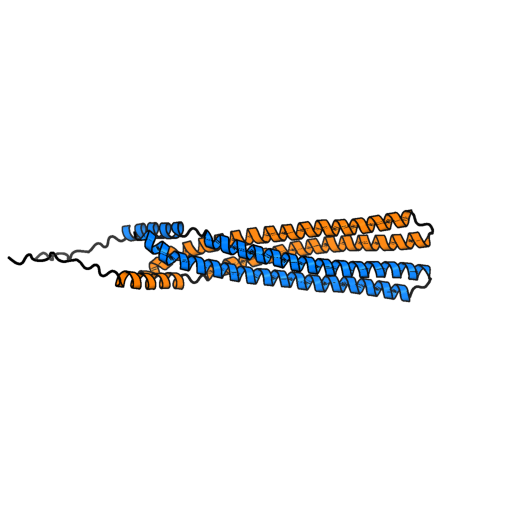5 67 GLU A C 1
ATOM 533 O O . GLU A 1 67 ? 3.346 -38.531 -12.422 1 91.5 67 GLU A O 1
ATOM 538 N N . ALA A 1 68 ? 4.688 -40.188 -12.578 1 94.25 68 ALA A N 1
ATOM 539 C CA . ALA A 1 68 ? 5.797 -39.531 -11.914 1 94.25 68 ALA A CA 1
ATOM 540 C C . ALA A 1 68 ? 6.238 -38.281 -12.703 1 94.25 68 ALA A C 1
ATOM 542 O O . ALA A 1 68 ? 6.441 -37.219 -12.133 1 94.25 68 ALA A O 1
ATOM 543 N N . ARG A 1 69 ? 6.305 -38.438 -13.953 1 93.06 69 ARG A N 1
ATOM 544 C CA . ARG A 1 69 ? 6.723 -37.344 -14.828 1 93.06 69 ARG A CA 1
ATOM 545 C C . ARG A 1 69 ? 5.723 -36.188 -14.781 1 93.06 69 ARG A C 1
ATOM 547 O O . ARG A 1 69 ? 6.117 -35.031 -14.742 1 93.06 69 ARG A O 1
ATOM 554 N N . GLU A 1 70 ? 4.492 -36.531 -14.789 1 93.69 70 GLU A N 1
ATOM 555 C CA . GLU A 1 70 ? 3.439 -35.531 -14.711 1 93.69 70 GLU A CA 1
ATOM 556 C C . GLU A 1 70 ? 3.543 -34.719 -13.414 1 93.69 70 GLU A C 1
ATOM 558 O O . GLU A 1 70 ? 3.52 -33.5 -13.438 1 93.69 70 GLU A O 1
ATOM 563 N N . GLN A 1 71 ? 3.736 -35.438 -12.359 1 94.88 71 GLN A N 1
ATOM 564 C CA . GLN A 1 71 ? 3.779 -34.781 -11.055 1 94.88 71 GLN A CA 1
ATOM 565 C C . GLN A 1 71 ? 5.066 -33.969 -10.883 1 94.88 71 GLN A C 1
ATOM 567 O O . GLN A 1 71 ? 5.066 -32.938 -10.234 1 94.88 71 GLN A O 1
ATOM 572 N N . GLU A 1 72 ? 6.059 -34.406 -11.445 1 95.31 72 GLU A N 1
ATOM 573 C CA . GLU A 1 72 ? 7.301 -33.656 -11.422 1 95.31 72 GLU A CA 1
ATOM 574 C C . GLU A 1 72 ? 7.156 -32.344 -12.18 1 95.31 72 GLU A C 1
ATOM 576 O O . GLU A 1 72 ? 7.668 -31.297 -11.75 1 95.31 72 GLU A O 1
ATOM 581 N N . ALA A 1 73 ? 6.453 -32.406 -13.281 1 95.12 73 ALA A N 1
ATOM 582 C CA . ALA A 1 73 ? 6.199 -31.188 -14.047 1 95.12 73 ALA A CA 1
ATOM 583 C C . ALA A 1 73 ? 5.355 -30.203 -13.25 1 95.12 73 ALA A C 1
ATOM 585 O O . ALA A 1 73 ? 5.633 -29 -13.242 1 95.12 73 ALA A O 1
ATOM 586 N N . VAL A 1 74 ? 4.406 -30.719 -12.586 1 96.25 74 VAL A N 1
ATOM 587 C CA . VAL A 1 74 ? 3.533 -29.906 -11.75 1 96.25 74 VAL A CA 1
ATOM 588 C C . VAL A 1 74 ? 4.344 -29.266 -10.625 1 96.25 74 VAL A C 1
ATOM 590 O O . VAL A 1 74 ? 4.23 -28.062 -10.367 1 96.25 74 VAL A O 1
ATOM 593 N N . ALA A 1 75 ? 5.188 -30.016 -10.016 1 96.5 75 ALA A N 1
ATOM 594 C CA . ALA A 1 75 ? 6.031 -29.516 -8.938 1 96.5 75 ALA A CA 1
ATOM 595 C C . ALA A 1 75 ? 6.949 -28.406 -9.438 1 96.5 75 ALA A C 1
ATOM 597 O O . ALA A 1 75 ? 7.156 -27.406 -8.742 1 96.5 75 ALA A O 1
ATOM 598 N N . ARG A 1 76 ? 7.445 -28.578 -10.594 1 96.25 76 ARG A N 1
ATOM 599 C CA . ARG A 1 76 ? 8.32 -27.578 -11.18 1 96.25 76 ARG A CA 1
ATOM 600 C C . ARG A 1 76 ? 7.582 -26.25 -11.375 1 96.25 76 ARG A C 1
ATOM 602 O O . ARG A 1 76 ? 8.133 -25.188 -11.109 1 96.25 76 ARG A O 1
ATOM 609 N N . VAL A 1 77 ? 6.352 -26.344 -11.797 1 97.19 77 VAL A N 1
ATOM 610 C CA . VAL A 1 77 ? 5.57 -25.125 -12.016 1 97.19 77 VAL A CA 1
ATOM 611 C C . VAL A 1 77 ? 5.312 -24.422 -10.688 1 97.19 77 VAL A C 1
ATOM 613 O O . VAL A 1 77 ? 5.461 -23.203 -10.578 1 97.19 77 VAL A O 1
ATOM 616 N N . TRP A 1 78 ? 4.984 -25.203 -9.695 1 97.19 78 TRP A N 1
ATOM 617 C CA . TRP A 1 78 ? 4.723 -24.594 -8.398 1 97.19 78 TRP A CA 1
ATOM 618 C C . TRP A 1 78 ? 5.98 -23.938 -7.836 1 97.19 78 TRP A C 1
ATOM 620 O O . TRP A 1 78 ? 5.91 -22.875 -7.219 1 97.19 78 TRP A O 1
ATOM 630 N N . ARG A 1 79 ? 7.109 -24.516 -8.039 1 96.06 79 ARG A N 1
ATOM 631 C CA . ARG A 1 79 ? 8.359 -23.906 -7.617 1 96.06 79 ARG A CA 1
ATOM 632 C C . ARG A 1 79 ? 8.617 -22.609 -8.383 1 96.06 79 ARG A C 1
ATOM 634 O O . ARG A 1 79 ? 9.086 -21.625 -7.812 1 96.06 79 ARG A O 1
ATOM 641 N N . GLU A 1 80 ? 8.312 -22.625 -9.609 1 96.38 80 GLU A N 1
ATOM 642 C CA . GLU A 1 80 ? 8.453 -21.422 -10.422 1 96.38 80 GLU A CA 1
ATOM 643 C C . GLU A 1 80 ? 7.52 -20.312 -9.945 1 96.38 80 GLU A C 1
ATOM 645 O O . GLU A 1 80 ? 7.914 -19.141 -9.883 1 96.38 80 GLU A O 1
ATOM 650 N N . VAL A 1 81 ? 6.352 -20.734 -9.617 1 96.12 81 VAL A N 1
ATOM 651 C CA . VAL A 1 81 ? 5.367 -19.766 -9.133 1 96.12 81 VAL A CA 1
ATOM 652 C C . VAL A 1 81 ? 5.84 -19.156 -7.816 1 96.12 81 VAL A C 1
ATOM 654 O O . VAL A 1 81 ? 5.719 -17.953 -7.609 1 96.12 81 VAL A O 1
ATOM 657 N N . ALA A 1 82 ? 6.383 -19.984 -6.957 1 95.5 82 ALA A N 1
ATOM 658 C CA . ALA A 1 82 ? 6.906 -19.484 -5.691 1 95.5 82 ALA A CA 1
ATOM 659 C C . ALA A 1 82 ? 8.008 -18.453 -5.922 1 95.5 82 ALA A C 1
ATOM 661 O O . ALA A 1 82 ? 8.047 -17.422 -5.262 1 95.5 82 ALA A O 1
ATOM 662 N N . GLU A 1 83 ? 8.844 -18.703 -6.879 1 95 83 GLU A N 1
ATOM 663 C CA . GLU A 1 83 ? 9.914 -17.766 -7.211 1 95 83 GLU A CA 1
ATOM 664 C C . GLU A 1 83 ? 9.359 -16.484 -7.812 1 95 83 GLU A C 1
ATOM 666 O O . GLU A 1 83 ? 9.828 -15.383 -7.496 1 95 83 GLU A O 1
ATOM 671 N N . MET A 1 84 ? 8.367 -16.594 -8.617 1 92.56 84 MET A N 1
ATOM 672 C CA . MET A 1 84 ? 7.715 -15.43 -9.195 1 92.56 84 MET A CA 1
ATOM 673 C C . MET A 1 84 ? 7.117 -14.547 -8.102 1 92.56 84 MET A C 1
ATOM 675 O O . MET A 1 84 ? 7.254 -13.32 -8.141 1 92.56 84 MET A O 1
ATOM 679 N N . PHE A 1 85 ? 6.531 -15.211 -7.133 1 93.19 85 PHE A N 1
ATOM 680 C CA . PHE A 1 85 ? 5.914 -14.477 -6.035 1 93.19 85 PHE A CA 1
ATOM 681 C C . PHE A 1 85 ? 6.969 -13.773 -5.191 1 93.19 85 PHE A C 1
ATOM 683 O O . PHE A 1 85 ? 6.762 -12.641 -4.742 1 93.19 85 PHE A O 1
ATOM 690 N N . ARG A 1 86 ? 8.094 -14.43 -5 1 94 86 ARG A N 1
ATOM 691 C CA . ARG A 1 86 ? 9.188 -13.789 -4.273 1 94 86 ARG A CA 1
ATOM 692 C C . ARG A 1 86 ? 9.664 -12.539 -4.992 1 94 86 ARG A C 1
ATOM 694 O O . ARG A 1 86 ? 9.836 -11.484 -4.371 1 94 86 ARG A O 1
ATOM 701 N N . ARG A 1 87 ? 9.789 -12.602 -6.246 1 93.06 87 ARG A N 1
ATOM 702 C CA . ARG A 1 87 ? 10.234 -11.461 -7.047 1 93.06 87 ARG A CA 1
ATOM 703 C C . ARG A 1 87 ? 9.211 -10.336 -7.012 1 93.06 87 ARG A C 1
ATOM 705 O O . ARG A 1 87 ? 9.57 -9.164 -6.879 1 93.06 87 ARG A O 1
ATOM 712 N N . GLU A 1 88 ? 8.016 -10.719 -7.121 1 91.56 88 GLU A N 1
ATOM 713 C CA . GLU A 1 88 ? 6.953 -9.719 -7.09 1 91.56 88 GLU A CA 1
ATOM 714 C C . GLU A 1 88 ? 6.91 -8.992 -5.75 1 91.56 88 GLU A C 1
ATOM 716 O O . GLU A 1 88 ? 6.703 -7.781 -5.699 1 91.56 88 GLU A O 1
ATOM 721 N N . ASN A 1 89 ? 7.082 -9.766 -4.746 1 91.62 89 ASN A N 1
ATOM 722 C CA . ASN A 1 89 ? 7.078 -9.164 -3.42 1 91.62 89 ASN A CA 1
ATOM 723 C C . ASN A 1 89 ? 8.234 -8.18 -3.246 1 91.62 89 ASN A C 1
ATOM 725 O O . ASN A 1 89 ? 8.07 -7.117 -2.648 1 91.62 89 ASN A O 1
ATOM 729 N N . GLU A 1 90 ? 9.359 -8.539 -3.758 1 94.38 90 GLU A N 1
ATOM 730 C CA . GLU A 1 90 ? 10.492 -7.621 -3.688 1 94.38 90 GLU A CA 1
ATOM 731 C C . GLU A 1 90 ? 10.227 -6.355 -4.496 1 94.38 90 GLU A C 1
ATOM 733 O O . GLU A 1 90 ? 10.562 -5.25 -4.059 1 94.38 90 GLU A O 1
ATOM 738 N N . ALA A 1 91 ? 9.609 -6.535 -5.59 1 93.38 91 ALA A N 1
ATOM 739 C CA . ALA A 1 91 ? 9.258 -5.387 -6.422 1 93.38 91 ALA A CA 1
ATOM 740 C C . ALA A 1 91 ? 8.242 -4.488 -5.723 1 93.38 91 ALA A C 1
ATOM 742 O O . ALA A 1 91 ? 8.359 -3.26 -5.77 1 93.38 91 ALA A O 1
ATOM 743 N N . LEU A 1 92 ? 7.316 -5.098 -5.109 1 93 92 LEU A N 1
ATOM 744 C CA . LEU A 1 92 ? 6.285 -4.352 -4.391 1 93 92 LEU A CA 1
ATOM 745 C C . LEU A 1 92 ? 6.895 -3.559 -3.238 1 93 92 LEU A C 1
ATOM 747 O O . LEU A 1 92 ? 6.531 -2.4 -3.018 1 93 92 LEU A O 1
ATOM 751 N N . LYS A 1 93 ? 7.773 -4.148 -2.537 1 94.31 93 LYS A N 1
ATOM 752 C CA . LYS A 1 93 ? 8.477 -3.463 -1.454 1 94.31 93 LYS A CA 1
ATOM 753 C C . LYS A 1 93 ? 9.234 -2.248 -1.975 1 94.31 93 LYS A C 1
ATOM 755 O O . LYS A 1 93 ? 9.195 -1.175 -1.369 1 94.31 93 LYS A O 1
ATOM 760 N N . ALA A 1 94 ? 9.891 -2.469 -3.041 1 96.12 94 ALA A N 1
ATOM 761 C CA . ALA A 1 94 ? 10.664 -1.378 -3.633 1 96.12 94 ALA A CA 1
ATOM 762 C C . ALA A 1 94 ? 9.75 -0.245 -4.094 1 96.12 94 ALA A C 1
ATOM 764 O O . ALA A 1 94 ? 10.055 0.931 -3.887 1 96.12 94 ALA A O 1
ATOM 765 N N . GLU A 1 95 ? 8.672 -0.581 -4.676 1 96.19 95 GLU A N 1
ATOM 766 C CA . GLU A 1 95 ? 7.738 0.433 -5.152 1 96.19 95 GLU A CA 1
ATOM 767 C C . GLU A 1 95 ? 7.105 1.192 -3.99 1 96.19 95 GLU A C 1
ATOM 769 O O . GLU A 1 95 ? 6.871 2.398 -4.086 1 96.19 95 GLU A O 1
ATOM 774 N N . LEU A 1 96 ? 6.82 0.454 -2.943 1 97.06 96 LEU A N 1
ATOM 775 C CA . LEU A 1 96 ? 6.285 1.104 -1.753 1 97.06 96 LEU A CA 1
ATOM 776 C C . LEU A 1 96 ? 7.262 2.141 -1.212 1 97.06 96 LEU A C 1
ATOM 778 O O . LEU A 1 96 ? 6.855 3.223 -0.782 1 97.06 96 LEU A O 1
ATOM 782 N N . GLU A 1 97 ? 8.531 1.813 -1.25 1 96.94 97 GLU A N 1
ATOM 783 C CA . GLU A 1 97 ? 9.539 2.777 -0.818 1 96.94 97 GLU A CA 1
ATOM 784 C C . GLU A 1 97 ? 9.57 3.994 -1.738 1 96.94 97 GLU A C 1
ATOM 786 O O . GLU A 1 97 ? 9.805 5.117 -1.284 1 96.94 97 GLU A O 1
ATOM 791 N N . GLY A 1 98 ? 9.312 3.76 -2.98 1 97.06 98 GLY A N 1
ATOM 792 C CA . GLY A 1 98 ? 9.156 4.875 -3.9 1 97.06 98 GLY A CA 1
ATOM 793 C C . GLY A 1 98 ? 7.992 5.781 -3.553 1 97.06 98 GLY A C 1
ATOM 794 O O . GLY A 1 98 ? 8.125 7.008 -3.572 1 97.06 98 GLY A O 1
ATOM 795 N N . VAL A 1 99 ? 6.895 5.176 -3.238 1 97.44 99 VAL A N 1
ATOM 796 C CA . VAL A 1 99 ? 5.715 5.938 -2.834 1 97.44 99 VAL A CA 1
ATOM 797 C C . VAL A 1 99 ? 6.012 6.715 -1.558 1 97.44 99 VAL A C 1
ATOM 799 O O . VAL A 1 99 ? 5.605 7.871 -1.418 1 97.44 99 VAL A O 1
ATOM 802 N N . ARG A 1 100 ? 6.742 6.129 -0.665 1 97.94 100 ARG A N 1
ATOM 803 C CA . ARG A 1 100 ? 7.105 6.785 0.585 1 97.94 100 ARG A CA 1
ATOM 804 C C . ARG A 1 100 ? 7.934 8.039 0.324 1 97.94 100 ARG A C 1
ATOM 806 O O . ARG A 1 100 ? 7.688 9.086 0.921 1 97.94 100 ARG A O 1
ATOM 813 N N . ARG A 1 101 ? 8.867 7.93 -0.539 1 97.5 101 ARG A N 1
ATOM 814 C CA . ARG A 1 101 ? 9.672 9.086 -0.897 1 97.5 101 ARG A CA 1
ATOM 815 C C . ARG A 1 101 ? 8.82 10.18 -1.534 1 97.5 101 ARG A C 1
ATOM 817 O O . ARG A 1 101 ? 8.992 11.359 -1.24 1 97.5 101 ARG A O 1
ATOM 824 N N . GLY A 1 102 ? 7.926 9.766 -2.383 1 97.69 102 GLY A N 1
ATOM 825 C CA . GLY A 1 102 ? 6.988 10.703 -2.969 1 97.69 102 GLY A CA 1
ATOM 826 C C . GLY A 1 102 ? 6.109 11.391 -1.939 1 97.69 102 GLY A C 1
ATOM 827 O O . GLY A 1 102 ? 5.828 12.586 -2.051 1 97.69 102 GLY A O 1
ATOM 828 N N . ALA A 1 103 ? 5.738 10.633 -0.96 1 98.12 103 ALA A N 1
ATOM 829 C CA . ALA A 1 103 ? 4.926 11.18 0.122 1 98.12 103 ALA A CA 1
ATOM 830 C C . ALA A 1 103 ? 5.691 12.25 0.895 1 98.12 103 ALA A C 1
ATOM 832 O O . ALA A 1 103 ? 5.121 13.273 1.279 1 98.12 103 ALA A O 1
ATOM 833 N N . GLY A 1 104 ? 6.941 11.953 1.094 1 97.75 104 GLY A N 1
ATOM 834 C CA . GLY A 1 104 ? 7.773 12.961 1.729 1 97.75 104 GLY A CA 1
ATOM 835 C C . GLY A 1 104 ? 7.82 14.273 0.962 1 97.75 104 GLY A C 1
ATOM 836 O O . GLY A 1 104 ? 7.691 15.344 1.55 1 97.75 104 GLY A O 1
ATOM 837 N N . ARG A 1 105 ? 7.945 14.234 -0.301 1 97.69 105 ARG A N 1
ATOM 838 C CA . ARG A 1 105 ? 7.961 15.422 -1.148 1 97.69 105 ARG A CA 1
ATOM 839 C C . ARG A 1 105 ? 6.613 16.141 -1.115 1 97.69 105 ARG A C 1
ATOM 841 O O . ARG A 1 105 ? 6.559 17.359 -1.022 1 97.69 105 ARG A O 1
ATOM 848 N N . ARG A 1 106 ? 5.609 15.312 -1.159 1 97.75 106 ARG A N 1
ATOM 849 C CA . ARG A 1 106 ? 4.262 15.867 -1.123 1 97.75 106 ARG A CA 1
ATOM 850 C C . ARG A 1 106 ? 4 16.578 0.198 1 97.75 106 ARG A C 1
ATOM 852 O O . ARG A 1 106 ? 3.377 17.656 0.22 1 97.75 106 ARG A O 1
ATOM 859 N N . ALA A 1 107 ? 4.473 15.984 1.237 1 97.94 107 ALA A N 1
ATOM 860 C CA . ALA A 1 107 ? 4.328 16.594 2.555 1 97.94 107 ALA A CA 1
ATOM 861 C C . ALA A 1 107 ? 5.062 17.938 2.625 1 97.94 107 ALA A C 1
ATOM 863 O O . ALA A 1 107 ? 4.516 18.922 3.119 1 97.94 107 ALA A O 1
ATOM 864 N N . ARG A 1 108 ? 6.195 18.031 2.109 1 97.62 108 ARG A N 1
ATOM 865 C CA . ARG A 1 108 ? 6.977 19.266 2.102 1 97.62 108 ARG A CA 1
ATOM 866 C C . ARG A 1 108 ? 6.285 20.344 1.271 1 97.62 108 ARG A C 1
ATOM 868 O O . ARG A 1 108 ? 6.273 21.516 1.653 1 97.62 108 ARG A O 1
ATOM 875 N N . GLN A 1 109 ? 5.766 19.938 0.209 1 97.56 109 GLN A N 1
ATOM 876 C CA . GLN A 1 109 ? 5.039 20.875 -0.646 1 97.56 109 GLN A CA 1
ATOM 877 C C . GLN A 1 109 ? 3.801 21.422 0.059 1 97.56 109 GLN A C 1
ATOM 879 O O . GLN A 1 109 ? 3.508 22.609 -0.022 1 97.56 109 GLN A O 1
ATOM 884 N N . ALA A 1 110 ? 3.086 20.5 0.734 1 96.62 110 ALA A N 1
ATOM 885 C CA . ALA A 1 110 ? 1.897 20.906 1.479 1 96.62 110 ALA A CA 1
ATOM 886 C C . ALA A 1 110 ? 2.252 21.922 2.557 1 96.62 110 ALA A C 1
ATOM 888 O O . ALA A 1 110 ? 1.547 22.922 2.732 1 96.62 110 ALA A O 1
ATOM 889 N N . VAL A 1 111 ? 3.344 21.719 3.215 1 96.25 111 VAL A N 1
ATOM 890 C CA . VAL A 1 111 ? 3.797 22.609 4.277 1 96.25 111 VAL A CA 1
ATOM 891 C C . VAL A 1 111 ? 4.219 23.938 3.684 1 96.25 111 VAL A C 1
ATOM 893 O O . VAL A 1 111 ? 3.891 25 4.227 1 96.25 111 VAL A O 1
ATOM 896 N N . ALA A 1 112 ? 4.875 23.906 2.574 1 95.56 112 ALA A N 1
ATOM 897 C CA . ALA A 1 112 ? 5.387 25.125 1.94 1 95.56 112 ALA A CA 1
ATOM 898 C C . ALA A 1 112 ? 4.25 26.016 1.453 1 95.56 112 ALA A C 1
ATOM 900 O O . ALA A 1 112 ? 4.383 27.234 1.404 1 95.56 112 ALA A O 1
ATOM 901 N N . THR A 1 113 ? 3.131 25.453 1.175 1 94.25 113 THR A N 1
ATOM 902 C CA . THR A 1 113 ? 2.055 26.219 0.543 1 94.25 113 THR A CA 1
ATOM 903 C C . THR A 1 113 ? 0.921 26.469 1.531 1 94.25 113 THR A C 1
ATOM 905 O O . THR A 1 113 ? -0.192 26.812 1.132 1 94.25 113 THR A O 1
ATOM 908 N N . LEU A 1 114 ? 1.201 26.25 2.77 1 93.69 114 LEU A N 1
ATOM 909 C CA . LEU A 1 114 ? 0.177 26.5 3.775 1 93.69 114 LEU A CA 1
ATOM 910 C C . LEU A 1 114 ? -0.344 27.938 3.664 1 93.69 114 LEU A C 1
ATOM 912 O O . LEU A 1 114 ? 0.44 28.875 3.547 1 93.69 114 LEU A O 1
ATOM 916 N N . PRO A 1 115 ? -1.62 28.125 3.682 1 90.31 115 PRO A N 1
ATOM 917 C CA . PRO A 1 115 ? -2.189 29.469 3.6 1 90.31 115 PRO A CA 1
ATOM 918 C C . PRO A 1 115 ? -2.148 30.203 4.938 1 90.31 115 PRO A C 1
ATOM 920 O O . PRO A 1 115 ? -3.197 30.547 5.496 1 90.31 115 PRO A O 1
ATOM 923 N N . ILE A 1 116 ? -1.042 30.594 5.391 1 86.12 116 ILE A N 1
ATOM 924 C CA . ILE A 1 116 ? -0.835 31.203 6.695 1 86.12 116 ILE A CA 1
ATOM 925 C C . ILE A 1 116 ? -1.524 32.562 6.734 1 86.12 116 ILE A C 1
ATOM 927 O O . ILE A 1 116 ? -2.143 32.938 7.742 1 86.12 116 ILE A O 1
ATOM 931 N N . GLY A 1 117 ? -1.393 33.312 5.68 1 84.69 117 GLY A N 1
ATOM 932 C CA . GLY A 1 117 ? -2.039 34.594 5.594 1 84.69 117 GLY A CA 1
ATOM 933 C C . GLY A 1 117 ? -3.535 34.531 5.836 1 84.69 117 GLY A C 1
ATOM 934 O O . GLY A 1 117 ? -4.09 35.375 6.539 1 84.69 117 GLY A O 1
ATOM 935 N N . GLN A 1 118 ? -4.129 33.562 5.309 1 85.12 118 GLN A N 1
ATOM 936 C CA . GLN A 1 118 ? -5.566 33.375 5.473 1 85.12 118 GLN A CA 1
ATOM 937 C C . GLN A 1 118 ? -5.926 33.094 6.93 1 85.12 118 GLN A C 1
ATOM 939 O O . GLN A 1 118 ? -6.949 33.562 7.43 1 85.12 118 GLN A O 1
ATOM 944 N N . VAL A 1 119 ? -5.102 32.375 7.605 1 83.31 119 VAL A N 1
ATOM 945 C CA . VAL A 1 119 ? -5.332 32.062 9.008 1 83.31 119 VAL A CA 1
ATOM 946 C C . VAL A 1 119 ? -5.227 33.312 9.859 1 83.31 119 VAL A C 1
ATOM 948 O O . VAL A 1 119 ? -6.094 33.562 10.703 1 83.31 119 VAL A O 1
ATOM 951 N N . VAL A 1 120 ? -4.27 34.094 9.594 1 81.44 120 VAL A N 1
ATOM 952 C CA . VAL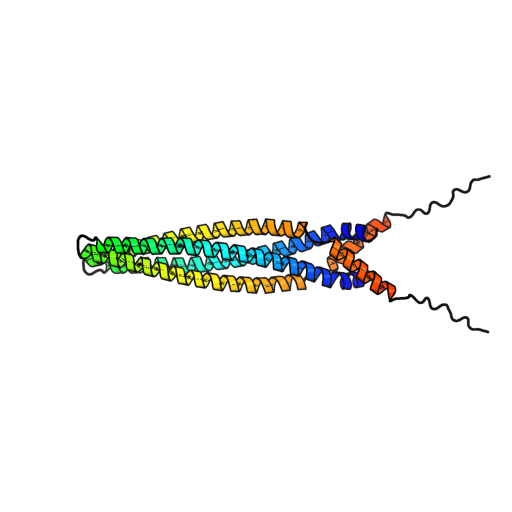 A 1 120 ? -4.027 35.312 10.352 1 81.44 120 VAL A CA 1
ATOM 953 C C . VAL A 1 120 ? -5.141 36.312 10.078 1 81.44 120 VAL A C 1
ATOM 955 O O . VAL A 1 120 ? -5.625 36.969 10.992 1 81.44 120 VAL A O 1
ATOM 958 N N . GLU A 1 121 ? -5.516 36.406 8.844 1 82.94 121 GLU A N 1
ATOM 959 C CA . GLU A 1 121 ? -6.602 37.312 8.484 1 82.94 121 GLU A CA 1
ATOM 960 C C . GLU A 1 121 ? -7.898 36.938 9.195 1 82.94 121 GLU A C 1
ATOM 962 O O . GLU A 1 121 ? -8.633 37.781 9.672 1 82.94 121 GLU A O 1
ATOM 967 N N . SER A 1 122 ? -8.141 35.688 9.289 1 82.19 122 SER A N 1
ATOM 968 C CA . SER A 1 122 ? -9.352 35.219 9.945 1 82.19 122 SER A CA 1
ATOM 969 C C . SER A 1 122 ? -9.336 35.531 11.438 1 82.19 122 SER A C 1
ATOM 971 O O . SER A 1 122 ? -10.367 35.875 12.023 1 82.19 122 SER A O 1
ATOM 973 N N . VAL A 1 123 ? -8.211 35.438 11.992 1 77.19 123 VAL A N 1
ATOM 974 C CA . VAL A 1 123 ? -8.062 35.781 13.406 1 77.19 123 VAL A CA 1
ATOM 975 C C . VAL A 1 123 ? -8.258 37.281 13.609 1 77.19 123 VAL A C 1
ATOM 977 O O . VAL A 1 123 ? -8.898 37.688 14.586 1 77.19 123 VAL A O 1
ATOM 980 N N . GLY A 1 124 ? -7.641 38.031 12.711 1 76.44 124 GLY A N 1
ATOM 981 C CA . GLY A 1 124 ? -7.82 39.469 12.781 1 76.44 124 GLY A CA 1
ATOM 982 C C . GLY A 1 124 ? -9.273 39.875 12.68 1 76.44 124 GLY A C 1
ATOM 983 O O . GLY A 1 124 ? -9.734 40.719 13.469 1 76.44 124 GLY A O 1
ATOM 984 N N . LYS A 1 125 ? -9.984 39.312 11.812 1 80.31 125 LYS A N 1
ATOM 985 C CA . LYS A 1 125 ? -11.398 39.625 11.617 1 80.31 125 LYS A CA 1
ATOM 986 C C . LYS A 1 125 ? -12.227 39.219 12.828 1 80.31 125 LYS A C 1
ATOM 988 O O . LYS A 1 125 ? -13.148 39.938 13.227 1 80.31 125 LYS A O 1
ATOM 993 N N . ALA A 1 126 ? -11.891 38.125 13.391 1 76.44 126 ALA A N 1
ATOM 994 C CA . ALA A 1 126 ? -12.617 37.625 14.562 1 76.44 126 ALA A CA 1
ATOM 995 C C . ALA A 1 126 ? -12.344 38.5 15.781 1 76.44 126 ALA A C 1
ATOM 997 O O . ALA A 1 126 ? -13.234 38.75 16.594 1 76.44 126 ALA A O 1
ATOM 998 N N . SER A 1 127 ? -11.125 38.969 15.891 1 74.56 127 SER A N 1
ATOM 999 C CA . SER A 1 127 ? -10.742 39.844 17 1 74.56 127 SER A CA 1
ATOM 1000 C C . SER A 1 127 ? -11.453 41.188 16.922 1 74.56 127 SER A C 1
ATOM 1002 O O . SER A 1 127 ? -11.852 41.75 17.938 1 74.56 127 SER A O 1
ATOM 1004 N N . GLU A 1 128 ? -11.539 41.688 15.719 1 75.38 128 GLU A N 1
ATOM 1005 C CA . GLU A 1 128 ? -12.234 42.938 15.516 1 75.38 128 GLU A CA 1
ATOM 1006 C C . GLU A 1 128 ? -13.711 42.844 15.867 1 75.38 128 GLU A C 1
ATOM 1008 O O . GLU A 1 128 ? -14.297 43.75 16.438 1 75.38 128 GLU A O 1
ATOM 1013 N N . ARG A 1 129 ? -14.242 41.719 15.625 1 73.69 129 ARG A N 1
ATOM 1014 C CA . ARG A 1 129 ? -15.656 41.5 15.906 1 73.69 129 ARG A CA 1
ATOM 1015 C C . ARG A 1 129 ? -15.898 41.375 17.406 1 73.69 129 ARG A C 1
ATOM 1017 O O . ARG A 1 129 ? -16.906 41.844 17.922 1 73.69 129 ARG A O 1
ATOM 1024 N N . GLU A 1 130 ? -14.914 40.688 18.047 1 64.31 130 GLU A N 1
ATOM 1025 C CA . GLU A 1 130 ? -15.031 40.531 19.484 1 64.31 130 GLU A CA 1
ATOM 1026 C C . GLU A 1 130 ? -14.688 41.844 20.203 1 64.31 130 GLU A C 1
ATOM 1028 O O . GLU A 1 130 ? -15.25 42.156 21.25 1 64.31 130 GLU A O 1
ATOM 1033 N N . GLY A 1 131 ? -13.648 42.531 19.75 1 59.66 131 GLY A N 1
ATOM 1034 C CA . GLY A 1 131 ? -13.32 43.844 20.297 1 59.66 131 GLY A CA 1
ATOM 1035 C C . GLY A 1 131 ? -14.414 44.875 20.078 1 59.66 131 GLY A C 1
ATOM 1036 O O . GLY A 1 131 ? -14.594 45.781 20.891 1 59.66 131 GLY A O 1
ATOM 1037 N N . ALA A 1 132 ? -15.055 44.906 18.953 1 56.53 132 ALA A N 1
ATOM 1038 C CA . ALA A 1 132 ? -16.141 45.875 18.719 1 56.53 132 ALA A CA 1
ATOM 1039 C C . ALA A 1 132 ? -17.312 45.594 19.641 1 56.53 132 ALA A C 1
ATOM 1041 O O . ALA A 1 132 ? -18.125 46.469 19.906 1 56.53 132 ALA A O 1
ATOM 1042 N N . GLY A 1 133 ? -17.422 44.344 20.094 1 48.28 133 GLY A N 1
ATOM 1043 C CA . GLY A 1 133 ? -18.562 44.125 20.984 1 48.28 133 GLY A CA 1
ATOM 1044 C C . GLY A 1 133 ? -18.266 44.5 22.438 1 48.28 133 GLY A C 1
ATOM 1045 O O . GLY A 1 133 ? -19.141 44.438 23.297 1 48.28 133 GLY A O 1
ATOM 1046 N N . SER A 1 134 ? -17.016 44.469 22.844 1 46.41 134 SER A N 1
ATOM 1047 C CA . SER A 1 134 ? -16.859 44.906 24.234 1 46.41 134 SER A CA 1
ATOM 1048 C C . SER A 1 134 ? -16.688 46.438 24.312 1 46.41 134 SER A C 1
ATOM 1050 O O . SER A 1 134 ? -15.594 46.938 24.062 1 46.41 134 SER A O 1
ATOM 1052 N N . PRO A 1 135 ? -17.625 47.219 24.062 1 40.84 135 PRO A N 1
ATOM 1053 C CA . PRO A 1 135 ? -17.469 48.625 24.5 1 40.84 135 PRO A CA 1
ATOM 1054 C C . PRO A 1 135 ? -17.047 48.75 25.953 1 40.84 135 PRO A C 1
ATOM 1056 O O . PRO A 1 135 ? -17.719 48.219 26.844 1 40.84 135 PRO A O 1
ATOM 1059 N N . LEU A 1 136 ? -15.734 48.656 26.234 1 39.59 136 LEU A N 1
ATOM 1060 C CA . LEU A 1 136 ? -15.367 49.094 27.578 1 39.59 136 LEU A CA 1
ATOM 1061 C C . LEU A 1 136 ? -16.141 50.344 27.953 1 39.59 136 LEU A C 1
ATOM 1063 O O . LEU A 1 136 ? -15.859 51.438 27.438 1 39.59 136 LEU A O 1
ATOM 1067 N N . GLN A 1 137 ? -17.391 50.25 28.156 1 37.25 137 GLN A N 1
ATOM 1068 C CA . GLN A 1 137 ? -18.062 51.344 28.828 1 37.25 137 GLN A CA 1
ATOM 1069 C C . GLN A 1 137 ? -17.359 51.688 30.125 1 37.25 137 GLN A C 1
ATOM 1071 O O . GLN A 1 137 ? -17.344 50.906 31.062 1 37.25 137 GLN A O 1
ATOM 1076 N N . LEU A 1 138 ? -16.281 52.438 30.094 1 35.72 138 LEU A N 1
ATOM 1077 C CA . LEU A 1 138 ? -15.789 53.156 31.266 1 35.72 138 LEU A CA 1
ATOM 1078 C C . LEU A 1 138 ? -16.938 53.844 32 1 35.72 138 LEU A C 1
ATOM 1080 O O . LEU A 1 138 ? -17.547 54.781 31.484 1 35.72 138 LEU A O 1
ATOM 1084 N N . ASP A 1 139 ? -17.719 53.062 32.688 1 38.81 139 ASP A N 1
ATOM 1085 C CA . ASP A 1 139 ? -18.688 53.656 33.594 1 38.81 139 ASP A CA 1
ATOM 1086 C C . ASP A 1 139 ? -18.062 54.781 34.406 1 38.81 139 ASP A C 1
ATOM 1088 O O . ASP A 1 139 ? -17.094 54.562 35.156 1 38.81 139 ASP A O 1
ATOM 1092 N N . GLY A 1 140 ? -17.969 56.031 33.938 1 35 140 GLY A N 1
ATOM 1093 C CA . GLY A 1 140 ? -17.688 57.25 34.656 1 35 140 GLY A CA 1
ATOM 1094 C C . GLY A 1 140 ? -18.422 57.312 36 1 35 140 GLY A C 1
ATOM 1095 O O . GLY A 1 140 ? -19.469 56.688 36.156 1 35 140 GLY A O 1
ATOM 1096 N N . PRO A 1 141 ? -17.625 57.438 37.125 1 41 141 PRO A N 1
ATOM 1097 C CA . PRO A 1 141 ? -18.234 57.531 38.469 1 41 141 PRO A CA 1
ATOM 1098 C C . PRO A 1 141 ? -19.469 58.438 38.469 1 41 141 PRO A C 1
ATOM 1100 O O . PRO A 1 141 ? -19.547 59.375 37.688 1 41 141 PRO A O 1
ATOM 1103 N N . ALA A 1 142 ? -20.703 57.906 38.688 1 44.19 142 ALA A N 1
ATOM 1104 C CA . ALA A 1 142 ? -21.906 58.688 38.938 1 44.19 142 ALA A CA 1
ATOM 1105 C C . ALA A 1 142 ? -21.625 59.844 39.906 1 44.19 142 ALA A C 1
ATOM 1107 O O . ALA A 1 142 ? -21.109 59.625 41 1 44.19 142 ALA A O 1
ATOM 1108 N N . ALA A 1 143 ? -21.297 61.062 39.469 1 42 143 ALA A N 1
ATOM 1109 C CA . ALA A 1 143 ? -21.25 62.25 40.281 1 42 143 ALA A CA 1
ATOM 1110 C C . ALA A 1 143 ? -22.422 62.312 41.25 1 42 143 ALA A C 1
ATOM 1112 O O . ALA A 1 143 ? -23.578 62.281 40.844 1 42 143 ALA A O 1
ATOM 1113 N N . GLU A 1 144 ? -22.328 61.688 42.438 1 34.22 144 GLU A N 1
ATOM 1114 C CA . GLU A 1 144 ? -23.281 61.938 43.5 1 34.22 144 GLU A CA 1
ATOM 1115 C C . GLU A 1 144 ? -23.562 63.406 43.656 1 34.22 144 GLU A C 1
ATOM 1117 O O . GLU A 1 144 ? -22.641 64.188 43.844 1 34.22 144 GLU A O 1
ATOM 1122 N N . ARG A 1 145 ? -24.531 63.938 42.906 1 44.28 145 ARG A N 1
ATOM 1123 C CA . ARG A 1 145 ? -25.062 65.25 43.188 1 44.28 145 ARG A CA 1
ATOM 1124 C C . ARG A 1 145 ? -25.312 65.438 44.688 1 44.28 145 ARG A C 1
ATOM 1126 O O . ARG A 1 145 ? -26.031 64.688 45.312 1 44.28 145 ARG A O 1
ATOM 1133 N N . GLU A 1 146 ? -24.359 66.062 45.562 1 32.5 146 GLU A N 1
ATOM 1134 C CA . GLU A 1 146 ? -24.797 66.75 46.75 1 32.5 146 GLU A CA 1
ATOM 1135 C C . GLU A 1 146 ? -25.672 68 46.375 1 32.5 146 GLU A C 1
ATOM 1137 O O . GLU A 1 146 ? -25.406 68.625 45.375 1 32.5 146 GLU A O 1
ATOM 1142 N N . MET B 1 1 ? -5.277 36.281 29.953 1 58.84 1 MET B N 1
ATOM 1143 C CA . MET B 1 1 ? -6.535 36.562 29.281 1 58.84 1 MET B CA 1
ATOM 1144 C C . MET B 1 1 ? -6.352 36.594 27.766 1 58.84 1 MET B C 1
ATOM 1146 O O . MET B 1 1 ? -7.031 35.875 27.031 1 58.84 1 MET B O 1
ATOM 1150 N N . PHE B 1 2 ? -5.316 37.156 27.234 1 62.19 2 PHE B N 1
ATOM 1151 C CA . PHE B 1 2 ? -5.043 37.312 25.812 1 62.19 2 PHE B CA 1
ATOM 1152 C C . PHE B 1 2 ? -4.754 35.938 25.188 1 62.19 2 PHE B C 1
ATOM 1154 O O . PHE B 1 2 ? -5.27 35.625 24.109 1 62.19 2 PHE B O 1
ATOM 1161 N N . SER B 1 3 ? -4.113 35.062 25.922 1 71.38 3 SER B N 1
ATOM 1162 C CA . SER B 1 3 ? -3.727 33.75 25.422 1 71.38 3 SER B CA 1
ATOM 1163 C C . SER B 1 3 ? -4.941 32.844 25.25 1 71.38 3 SER B C 1
ATOM 1165 O O . SER B 1 3 ? -5.043 32.125 24.266 1 71.38 3 SER B O 1
ATOM 1167 N N . LYS B 1 4 ? -5.926 32.969 26.188 1 77.06 4 LYS B N 1
ATOM 1168 C CA . LYS B 1 4 ? -7.117 32.125 26.109 1 77.06 4 LYS B CA 1
ATOM 1169 C C . LYS B 1 4 ? -7.992 32.531 24.922 1 77.06 4 LYS B C 1
ATOM 1171 O O . LYS B 1 4 ? -8.547 31.688 24.234 1 77.06 4 LYS B O 1
ATOM 1176 N N . LEU B 1 5 ? -8.078 33.812 24.672 1 73.69 5 LEU B N 1
ATOM 1177 C CA . LEU B 1 5 ? -8.859 34.312 23.547 1 73.69 5 LEU B CA 1
ATOM 1178 C C . LEU B 1 5 ? -8.242 33.875 22.234 1 73.69 5 LEU B C 1
ATOM 1180 O O . LEU B 1 5 ? -8.953 33.469 21.312 1 73.69 5 LEU B O 1
ATOM 1184 N N . LEU B 1 6 ? -6.918 33.938 22.156 1 76.62 6 LEU B N 1
ATOM 1185 C CA . LEU B 1 6 ? -6.23 33.562 20.922 1 76.62 6 LEU B CA 1
ATOM 1186 C C . LEU B 1 6 ? -6.379 32.062 20.641 1 76.62 6 LEU B C 1
ATOM 1188 O O . LEU B 1 6 ? -6.551 31.656 19.5 1 76.62 6 LEU B O 1
ATOM 1192 N N . ILE B 1 7 ? -6.332 31.297 21.719 1 79.12 7 ILE B N 1
ATOM 1193 C CA . ILE B 1 7 ? -6.512 29.859 21.578 1 79.12 7 ILE B CA 1
ATOM 1194 C C . ILE B 1 7 ? -7.922 29.562 21.078 1 79.12 7 ILE B C 1
ATOM 1196 O O . ILE B 1 7 ? -8.109 28.688 20.219 1 79.12 7 ILE B O 1
ATOM 1200 N N . GLY B 1 8 ? -8.906 30.203 21.625 1 80.94 8 GLY B N 1
ATOM 1201 C CA . GLY B 1 8 ? -10.289 30.031 21.203 1 80.94 8 GLY B CA 1
ATOM 1202 C C . GLY B 1 8 ? -10.516 30.406 19.75 1 80.94 8 GLY B C 1
ATOM 1203 O O . GLY B 1 8 ? -11.312 29.766 19.047 1 80.94 8 GLY B O 1
ATOM 1204 N N . LEU B 1 9 ? -9.828 31.375 19.281 1 80.44 9 LEU B N 1
ATOM 1205 C CA . LEU B 1 9 ? -10.008 31.859 17.906 1 80.44 9 LEU B CA 1
ATOM 1206 C C . LEU B 1 9 ? -9.164 31.047 16.938 1 80.44 9 LEU B C 1
ATOM 1208 O O . LEU B 1 9 ? -9.648 30.656 15.867 1 80.44 9 LEU B O 1
ATOM 1212 N N . LEU B 1 10 ? -7.922 30.781 17.312 1 83.69 10 LEU B N 1
ATOM 1213 C CA . LEU B 1 10 ? -6.965 30.125 16.438 1 83.69 10 LEU B CA 1
ATOM 1214 C C . LEU B 1 10 ? -7.195 28.625 16.406 1 83.69 10 LEU B C 1
ATOM 1216 O O . LEU B 1 10 ? -6.918 27.953 15.414 1 83.69 10 LEU B O 1
ATOM 1220 N N . GLY B 1 11 ? -7.711 28.078 17.484 1 86.62 11 GLY B N 1
ATOM 1221 C CA . GLY B 1 11 ? -7.863 26.641 17.656 1 86.62 11 GLY B CA 1
ATOM 1222 C C . GLY B 1 11 ? -8.656 25.984 16.547 1 86.62 11 GLY B C 1
ATOM 1223 O O . GLY B 1 11 ? -8.133 25.156 15.797 1 86.62 11 GLY B O 1
ATOM 1224 N N . PRO B 1 12 ? -9.922 26.406 16.406 1 88.94 12 PRO B N 1
ATOM 1225 C CA . PRO B 1 12 ? -10.758 25.812 15.352 1 88.94 12 PRO B CA 1
ATOM 1226 C C . PRO B 1 12 ? -10.188 26.016 13.953 1 88.94 12 PRO B C 1
ATOM 1228 O O . PRO B 1 12 ? -10.305 25.141 13.094 1 88.94 12 PRO B O 1
ATOM 1231 N N . LEU B 1 13 ? -9.578 27.109 13.703 1 88.25 13 LEU B N 1
ATOM 1232 C CA . LEU B 1 13 ? -9.008 27.406 12.398 1 88.25 13 LEU B CA 1
ATOM 1233 C C . LEU B 1 13 ? -7.828 26.484 12.094 1 88.25 13 LEU B C 1
ATOM 1235 O O . LEU B 1 13 ? -7.719 25.953 10.984 1 88.25 13 LEU B O 1
ATOM 1239 N N . LEU B 1 14 ? -6.988 26.297 13.078 1 90.56 14 LEU B N 1
ATOM 1240 C CA . LEU B 1 14 ? -5.828 25.422 12.906 1 90.56 14 LEU B CA 1
ATOM 1241 C C . LEU B 1 14 ? -6.25 23.969 12.734 1 90.56 14 LEU B C 1
ATOM 1243 O O . LEU B 1 14 ? -5.695 23.25 11.898 1 90.56 14 LEU B O 1
ATOM 1247 N N . LYS B 1 15 ? -7.203 23.609 13.508 1 93.75 15 LYS B N 1
ATOM 1248 C CA . LYS B 1 15 ? -7.707 22.25 13.391 1 93.75 15 LYS B CA 1
ATOM 1249 C C . LYS B 1 15 ? -8.297 22 12 1 93.75 15 LYS B C 1
ATOM 1251 O O . LYS B 1 15 ? -8.055 20.953 11.398 1 93.75 15 LYS B O 1
ATOM 1256 N N . ALA B 1 16 ? -9.047 22.938 11.469 1 93.44 16 ALA B N 1
ATOM 1257 C CA . ALA B 1 16 ? -9.617 22.812 10.133 1 93.44 16 ALA B CA 1
ATOM 1258 C C . ALA B 1 16 ? -8.531 22.75 9.07 1 93.44 16 ALA B C 1
ATOM 1260 O O . ALA B 1 16 ? -8.609 21.938 8.141 1 93.44 16 ALA B O 1
ATOM 1261 N N . LEU B 1 17 ? -7.566 23.547 9.219 1 93.5 17 LEU B N 1
ATOM 1262 C CA . LEU B 1 17 ? -6.473 23.594 8.258 1 93.5 17 LEU B CA 1
ATOM 1263 C C . LEU B 1 17 ? -5.699 22.281 8.25 1 93.5 17 LEU B C 1
ATOM 1265 O O . LEU B 1 17 ? -5.484 21.688 7.188 1 93.5 17 LEU B O 1
ATOM 1269 N N . VAL B 1 18 ? -5.273 21.812 9.43 1 95.12 18 VAL B N 1
ATOM 1270 C CA . VAL B 1 18 ? -4.496 20.578 9.531 1 95.12 18 VAL B CA 1
ATOM 1271 C C . VAL B 1 18 ? -5.336 19.391 9.055 1 95.12 18 VAL B C 1
ATOM 1273 O O . VAL B 1 18 ? -4.828 18.516 8.352 1 95.12 18 VAL B O 1
ATOM 1276 N N . GLY B 1 19 ? -6.598 19.406 9.414 1 96.81 19 GLY B N 1
ATOM 1277 C CA . GLY B 1 19 ? -7.492 18.375 8.922 1 96.81 19 GLY B CA 1
ATOM 1278 C C . GLY B 1 19 ? -7.559 18.312 7.402 1 96.81 19 GLY B C 1
ATOM 1279 O O . GLY B 1 19 ? -7.48 17.234 6.812 1 96.81 19 GLY B O 1
ATOM 1280 N N . LYS B 1 20 ? -7.68 19.438 6.809 1 96.44 20 LYS B N 1
ATOM 1281 C CA . LYS B 1 20 ? -7.746 19.516 5.352 1 96.44 20 LYS B CA 1
ATOM 1282 C C . LYS B 1 20 ? -6.449 19.016 4.719 1 96.44 20 LYS B C 1
ATOM 1284 O O . LYS B 1 20 ? -6.477 18.266 3.742 1 96.44 20 LYS B O 1
ATOM 1289 N N . VAL B 1 21 ? -5.359 19.422 5.254 1 96.56 21 VAL B N 1
ATOM 1290 C CA . VAL B 1 21 ? -4.055 19.031 4.734 1 96.56 21 VAL B CA 1
ATOM 1291 C C . VAL B 1 21 ? -3.898 17.516 4.832 1 96.56 21 VAL B C 1
ATOM 1293 O O . VAL B 1 21 ? -3.469 16.859 3.877 1 96.56 21 VAL B O 1
ATOM 1296 N N . LEU B 1 22 ? -4.254 16.984 5.988 1 97.75 22 LEU B N 1
ATOM 1297 C CA . LEU B 1 22 ? -4.141 15.539 6.188 1 97.75 22 LEU B CA 1
ATOM 1298 C C . LEU B 1 22 ? -5.062 14.781 5.238 1 97.75 22 LEU B C 1
ATOM 1300 O O . LEU B 1 22 ? -4.68 13.75 4.684 1 97.75 22 LEU B O 1
ATOM 1304 N N . ASP B 1 23 ? -6.234 15.312 5.012 1 97.06 23 ASP B N 1
ATOM 1305 C CA . ASP B 1 23 ? -7.199 14.672 4.121 1 97.06 23 ASP B CA 1
ATOM 1306 C C . ASP B 1 23 ? -6.691 14.664 2.682 1 97.06 23 ASP B C 1
ATOM 1308 O O . ASP B 1 23 ? -6.723 13.625 2.016 1 97.06 23 ASP B O 1
ATOM 1312 N N . GLU B 1 24 ? -6.207 15.734 2.264 1 97.5 24 GLU B N 1
ATOM 1313 C CA . GLU B 1 24 ? -5.68 15.844 0.905 1 97.5 24 GLU B CA 1
ATOM 1314 C C . GLU B 1 24 ? -4.449 14.969 0.717 1 97.5 24 GLU B C 1
ATOM 1316 O O . GLU B 1 24 ? -4.297 14.32 -0.32 1 97.5 24 GLU B O 1
ATOM 1321 N N . PHE B 1 25 ? -3.652 15.016 1.737 1 98.06 25 PHE B N 1
ATOM 1322 C CA . PHE B 1 25 ? -2.457 14.188 1.707 1 98.06 25 PHE B CA 1
ATOM 1323 C C . PHE B 1 25 ? -2.828 12.711 1.644 1 98.06 25 PHE B C 1
ATOM 1325 O O . PHE B 1 25 ? -2.275 11.953 0.836 1 98.06 25 PHE B O 1
ATOM 1332 N N . SER B 1 26 ? -3.73 12.281 2.453 1 97.88 26 SER B N 1
ATOM 1333 C CA . SER B 1 26 ? -4.191 10.898 2.49 1 97.88 26 SER B CA 1
ATOM 1334 C C . SER B 1 26 ? -4.812 10.484 1.16 1 97.88 26 SER B C 1
ATOM 1336 O O . SER B 1 26 ? -4.52 9.406 0.641 1 97.88 26 SER B O 1
ATOM 1338 N N . ASP B 1 27 ? -5.648 11.375 0.61 1 97.62 27 ASP B N 1
ATOM 1339 C CA . ASP B 1 27 ? -6.297 11.078 -0.665 1 97.62 27 ASP B CA 1
ATOM 1340 C C . ASP B 1 27 ? -5.262 10.867 -1.77 1 97.62 27 ASP B C 1
ATOM 1342 O O . ASP B 1 27 ? -5.348 9.906 -2.535 1 97.62 27 ASP B O 1
ATOM 1346 N N . TRP B 1 28 ? -4.348 11.727 -1.841 1 97.94 28 TRP B N 1
ATOM 1347 C CA . TRP B 1 28 ? -3.27 11.617 -2.816 1 97.94 28 TRP B CA 1
ATOM 1348 C C . TRP B 1 28 ? -2.521 10.297 -2.65 1 97.94 28 TRP B C 1
ATOM 1350 O O . TRP B 1 28 ? -2.268 9.594 -3.629 1 97.94 28 TRP B O 1
ATOM 1360 N N . LEU B 1 29 ? -2.17 9.984 -1.425 1 98.25 29 LEU B N 1
ATOM 1361 C CA . LEU B 1 29 ? -1.38 8.797 -1.14 1 98.25 29 LEU B CA 1
ATOM 1362 C C . LEU B 1 29 ? -2.143 7.531 -1.524 1 98.25 29 LEU B C 1
ATOM 1364 O O . LEU B 1 29 ? -1.591 6.641 -2.178 1 98.25 29 LEU B O 1
ATOM 1368 N N . PHE B 1 30 ? -3.357 7.414 -1.203 1 98.19 30 PHE B N 1
ATOM 1369 C CA . PHE B 1 30 ? -4.129 6.211 -1.479 1 98.19 30 PHE B CA 1
ATOM 1370 C C . PHE B 1 30 ? -4.438 6.094 -2.967 1 98.19 30 PHE B C 1
ATOM 1372 O O . PHE B 1 30 ? -4.566 4.984 -3.494 1 98.19 30 PHE B O 1
ATOM 1379 N N . GLU B 1 31 ? -4.535 7.23 -3.66 1 97.88 31 GLU B N 1
ATOM 1380 C CA . GLU B 1 31 ? -4.633 7.164 -5.113 1 97.88 31 GLU B CA 1
ATOM 1381 C C . GLU B 1 31 ? -3.375 6.559 -5.727 1 97.88 31 GLU B C 1
ATOM 1383 O O . GLU B 1 31 ? -3.459 5.723 -6.629 1 97.88 31 GLU B O 1
ATOM 1388 N N . ARG B 1 32 ? -2.287 6.918 -5.164 1 97.62 32 ARG B N 1
ATOM 1389 C CA . ARG B 1 32 ? -1.018 6.391 -5.648 1 97.62 32 ARG B CA 1
ATOM 1390 C C . ARG B 1 32 ? -0.9 4.898 -5.359 1 97.62 32 ARG B C 1
ATOM 1392 O O . ARG B 1 32 ? -0.447 4.129 -6.211 1 97.62 32 ARG B O 1
ATOM 1399 N N . LEU B 1 33 ? -1.296 4.477 -4.262 1 97.75 33 LEU B N 1
ATOM 1400 C CA . LEU B 1 33 ? -1.231 3.072 -3.873 1 97.75 33 LEU B CA 1
ATOM 1401 C C . LEU B 1 33 ? -2.178 2.229 -4.723 1 97.75 33 LEU B C 1
ATOM 1403 O O . LEU B 1 33 ? -1.817 1.133 -5.16 1 97.75 33 LEU B O 1
ATOM 1407 N N . ARG B 1 34 ? -3.354 2.76 -4.957 1 96.62 34 ARG B N 1
ATOM 1408 C CA . ARG B 1 34 ? -4.312 2.055 -5.805 1 96.62 34 ARG B CA 1
ATOM 1409 C C . ARG B 1 34 ? -3.766 1.88 -7.219 1 96.62 34 ARG B C 1
ATOM 1411 O O . ARG B 1 34 ? -3.922 0.816 -7.82 1 96.62 34 ARG B O 1
ATOM 1418 N N . GLU B 1 35 ? -3.195 2.916 -7.703 1 96.69 35 GLU B N 1
ATOM 1419 C CA . GLU B 1 35 ? -2.605 2.85 -9.039 1 96.69 35 GLU B CA 1
ATOM 1420 C C . GLU B 1 35 ? -1.481 1.817 -9.094 1 96.69 35 GLU B C 1
ATOM 1422 O O . GLU B 1 35 ? -1.386 1.049 -10.055 1 96.69 35 GLU B O 1
ATOM 1427 N N . MET B 1 36 ? -0.705 1.811 -8.117 1 95 36 MET B N 1
ATOM 1428 C CA . MET B 1 36 ? 0.385 0.844 -8.016 1 95 36 MET B CA 1
ATOM 1429 C C . MET B 1 36 ? -0.151 -0.584 -8.039 1 95 36 MET B C 1
ATOM 1431 O O . MET B 1 36 ? 0.327 -1.419 -8.805 1 95 36 MET B O 1
ATOM 1435 N N . LEU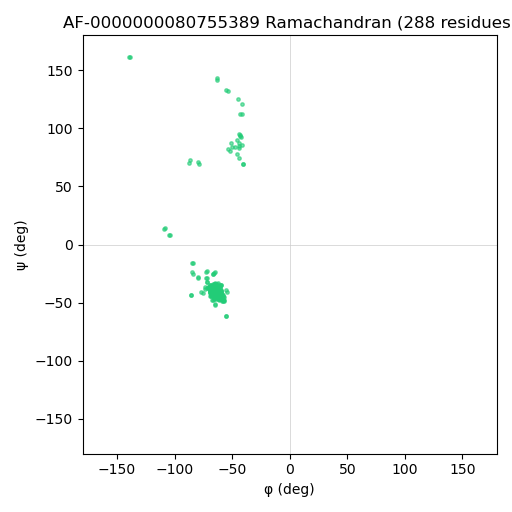 B 1 37 ? -1.13 -0.872 -7.262 1 94.31 37 LEU B N 1
ATOM 1436 C CA . LEU B 1 37 ? -1.693 -2.215 -7.176 1 94.31 37 LEU B CA 1
ATOM 1437 C C . LEU B 1 37 ? -2.381 -2.602 -8.477 1 94.31 37 LEU B C 1
ATOM 1439 O O . LEU B 1 37 ? -2.287 -3.75 -8.914 1 94.31 37 LEU B O 1
ATOM 1443 N N . ARG B 1 38 ? -3.061 -1.637 -9.086 1 94.62 38 ARG B N 1
ATOM 1444 C CA . ARG B 1 38 ? -3.736 -1.899 -10.352 1 94.62 38 ARG B CA 1
ATOM 1445 C C . ARG B 1 38 ? -2.738 -2.285 -11.438 1 94.62 38 ARG B C 1
ATOM 1447 O O . ARG B 1 38 ? -2.953 -3.252 -12.172 1 94.62 38 ARG B O 1
ATOM 1454 N N . ARG B 1 39 ? -1.681 -1.582 -11.555 1 94.31 39 ARG B N 1
ATOM 1455 C CA . ARG B 1 39 ? -0.651 -1.854 -12.547 1 94.31 39 ARG B CA 1
ATOM 1456 C C . ARG B 1 39 ? -0.041 -3.236 -12.344 1 94.31 39 ARG B C 1
ATOM 1458 O O . ARG B 1 39 ? 0.111 -4 -13.305 1 94.31 39 ARG B O 1
ATOM 1465 N N . ARG B 1 40 ? 0.212 -3.555 -11.148 1 91.75 40 ARG B N 1
ATOM 1466 C CA . ARG B 1 40 ? 0.829 -4.84 -10.844 1 91.75 40 ARG B CA 1
ATOM 1467 C C . ARG B 1 40 ? -0.134 -5.992 -11.125 1 91.75 40 ARG B C 1
ATOM 1469 O O . ARG B 1 40 ? 0.265 -7.023 -11.664 1 91.75 40 ARG B O 1
ATOM 1476 N N . ARG B 1 41 ? -1.315 -5.789 -10.758 1 92.31 41 ARG B N 1
ATOM 1477 C CA . ARG B 1 41 ? -2.34 -6.789 -11.031 1 92.31 41 ARG B CA 1
ATOM 1478 C C . ARG B 1 41 ? -2.443 -7.078 -12.523 1 92.31 41 ARG B C 1
ATOM 1480 O O . ARG B 1 41 ? -2.457 -8.234 -12.938 1 92.31 41 ARG B O 1
ATOM 1487 N N . THR B 1 42 ? -2.502 -6.062 -13.25 1 94.25 42 THR B N 1
ATOM 1488 C CA . THR B 1 42 ? -2.654 -6.207 -14.688 1 94.25 42 THR B CA 1
ATOM 1489 C C . THR B 1 42 ? -1.449 -6.926 -15.297 1 94.25 42 THR B C 1
ATOM 1491 O O . THR B 1 42 ? -1.605 -7.863 -16.078 1 94.25 42 THR B O 1
ATOM 1494 N N . THR B 1 43 ? -0.315 -6.539 -14.883 1 92.75 43 THR B N 1
ATOM 1495 C CA . THR B 1 43 ? 0.914 -7.113 -15.414 1 92.75 43 THR B CA 1
ATOM 1496 C C . THR B 1 43 ? 1.037 -8.586 -15.023 1 92.75 43 THR B C 1
ATOM 1498 O O . THR B 1 43 ? 1.275 -9.438 -15.875 1 92.75 43 THR B O 1
ATOM 1501 N N . ASN B 1 44 ? 0.826 -8.898 -13.781 1 92.31 44 ASN B N 1
ATOM 1502 C CA . ASN B 1 44 ? 0.997 -10.258 -13.281 1 92.31 44 ASN B CA 1
ATOM 1503 C C . ASN B 1 44 ? -0.066 -11.203 -13.836 1 92.31 44 ASN B C 1
ATOM 1505 O O . ASN B 1 44 ? 0.245 -12.32 -14.258 1 92.31 44 ASN B O 1
ATOM 1509 N N . LEU B 1 45 ? -1.282 -10.766 -13.852 1 93.69 45 LEU B N 1
ATOM 1510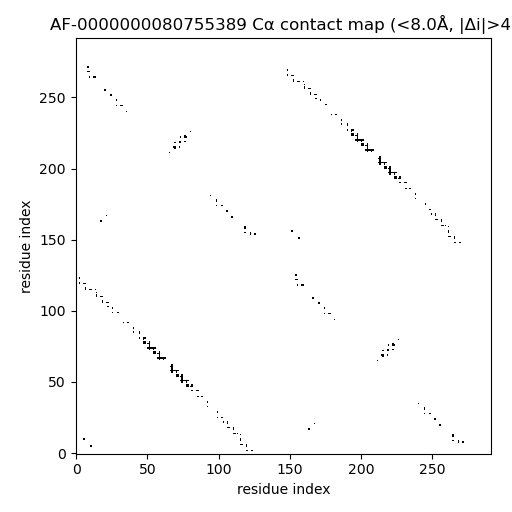 C CA . LEU B 1 45 ? -2.35 -11.609 -14.375 1 93.69 45 LEU B CA 1
ATOM 1511 C C . LEU B 1 45 ? -2.141 -11.891 -15.852 1 93.69 45 LEU B C 1
ATOM 1513 O O . LEU B 1 45 ? -2.355 -13.016 -16.312 1 93.69 45 LEU B O 1
ATOM 1517 N N . GLY B 1 46 ? -1.709 -10.914 -16.578 1 94.44 46 GLY B N 1
ATOM 1518 C CA . GLY B 1 46 ? -1.401 -11.125 -17.984 1 94.44 46 GLY B CA 1
ATO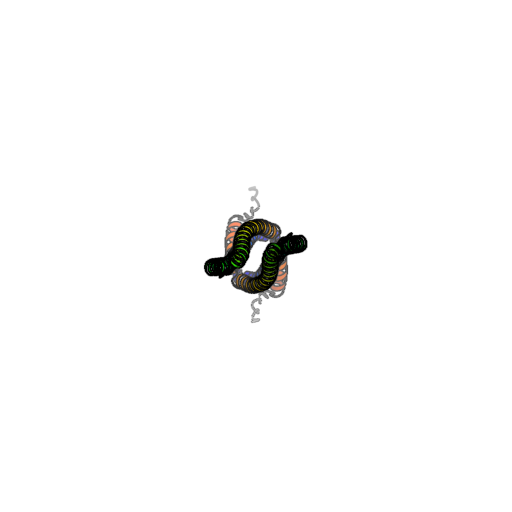M 1519 C C . GLY B 1 46 ? -0.324 -12.172 -18.203 1 94.44 46 GLY B C 1
ATOM 1520 O O . GLY B 1 46 ? -0.446 -13.016 -19.094 1 94.44 46 GLY B O 1
ATOM 1521 N N . GLU B 1 47 ? 0.655 -12.109 -17.438 1 94.81 47 GLU B N 1
ATOM 1522 C CA . GLU B 1 47 ? 1.752 -13.062 -17.531 1 94.81 47 GLU B CA 1
ATOM 1523 C C . GLU B 1 47 ? 1.284 -14.477 -17.203 1 94.81 47 GLU B C 1
ATOM 1525 O O . GLU B 1 47 ? 1.617 -15.43 -17.922 1 94.81 47 GLU B O 1
ATOM 1530 N N . LEU B 1 48 ? 0.549 -14.664 -16.141 1 95.31 48 LEU B N 1
ATOM 1531 C CA . LEU B 1 48 ? 0.074 -15.969 -15.711 1 95.31 48 LEU B CA 1
ATOM 1532 C C . LEU B 1 48 ? -0.871 -16.578 -16.734 1 95.31 48 LEU B C 1
ATOM 1534 O O . LEU B 1 48 ? -0.771 -17.766 -17.062 1 95.31 48 LEU B O 1
ATOM 1538 N N . GLU B 1 49 ? -1.728 -15.773 -17.328 1 94.88 49 GLU B N 1
ATOM 1539 C CA . GLU B 1 49 ? -2.652 -16.25 -18.359 1 94.88 49 GLU B CA 1
ATOM 1540 C C . GLU B 1 49 ? -1.909 -16.625 -19.625 1 94.88 49 GLU B C 1
ATOM 1542 O O . GLU B 1 49 ? -2.268 -17.609 -20.297 1 94.88 49 GLU B O 1
ATOM 1547 N N . ALA B 1 50 ? -0.9 -15.938 -19.938 1 96.31 50 ALA B N 1
ATOM 1548 C CA . ALA B 1 50 ? -0.074 -16.266 -21.094 1 96.31 50 ALA B CA 1
ATOM 1549 C C . ALA B 1 50 ? 0.627 -17.609 -20.906 1 96.31 50 ALA B C 1
ATOM 1551 O O . ALA B 1 50 ? 0.719 -18.406 -21.844 1 96.31 50 ALA B O 1
ATOM 1552 N N . ARG B 1 51 ? 1.078 -17.828 -19.672 1 96 51 ARG B N 1
ATOM 1553 C CA . ARG B 1 51 ? 1.74 -19.094 -19.375 1 96 51 ARG B CA 1
ATOM 1554 C C . ARG B 1 51 ? 0.766 -20.266 -19.484 1 96 51 ARG B C 1
ATOM 1556 O O . ARG B 1 51 ? 1.116 -21.312 -20.016 1 96 51 ARG B O 1
ATOM 1563 N N . ALA B 1 52 ? -0.407 -20.078 -19.031 1 95.25 52 ALA B N 1
ATOM 1564 C CA . ALA B 1 52 ? -1.434 -21.109 -19.156 1 95.25 52 ALA B CA 1
ATOM 1565 C C . ALA B 1 52 ? -1.75 -21.391 -20.625 1 95.25 52 ALA B C 1
ATOM 1567 O O . ALA B 1 52 ? -1.832 -22.562 -21.031 1 95.25 52 ALA B O 1
ATOM 1568 N N . ALA B 1 53 ? -1.877 -20.359 -21.406 1 96.06 53 ALA B N 1
ATOM 1569 C CA . ALA B 1 53 ? -2.18 -20.5 -22.828 1 96.06 53 ALA B CA 1
ATOM 1570 C C . ALA B 1 53 ? -1.059 -21.219 -23.562 1 96.06 53 ALA B C 1
ATOM 1572 O O . ALA B 1 53 ? -1.317 -22.062 -24.438 1 96.06 53 ALA B O 1
ATOM 1573 N N . GLN B 1 54 ? 0.12 -20.906 -23.172 1 96.69 54 GLN B N 1
ATOM 1574 C CA . GLN B 1 54 ? 1.275 -21.562 -23.781 1 96.69 54 GLN B CA 1
ATOM 1575 C C . GLN B 1 54 ? 1.293 -23.047 -23.469 1 96.69 54 GLN B C 1
ATOM 1577 O O . GLN B 1 54 ? 1.569 -23.875 -24.344 1 96.69 54 GLN B O 1
ATOM 1582 N N . ALA B 1 55 ? 1.008 -23.375 -22.203 1 95.44 55 ALA B N 1
ATOM 1583 C CA . ALA B 1 55 ? 0.955 -24.781 -21.812 1 95.44 55 ALA B CA 1
ATOM 1584 C C . ALA B 1 55 ? -0.167 -25.516 -22.547 1 95.44 55 ALA B C 1
ATOM 1586 O O . ALA B 1 55 ? 0.003 -26.656 -22.969 1 95.44 55 ALA B O 1
ATOM 1587 N N . ASP B 1 56 ? -1.276 -24.875 -22.781 1 95.06 56 ASP B N 1
ATOM 1588 C CA . ASP B 1 56 ? -2.391 -25.453 -23.531 1 95.06 56 ASP B CA 1
ATOM 1589 C C . ASP B 1 56 ? -1.998 -25.719 -24.969 1 95.06 56 ASP B C 1
ATOM 1591 O O . ASP B 1 56 ? -2.314 -26.766 -25.531 1 95.06 56 ASP B O 1
ATOM 1595 N N . GLU B 1 57 ? -1.331 -24.781 -25.547 1 96.75 57 GLU B N 1
ATOM 1596 C CA . GLU B 1 57 ? -0.875 -24.938 -26.922 1 96.75 57 GLU B CA 1
ATOM 1597 C C . GLU B 1 57 ? 0.108 -26.094 -27.062 1 96.75 57 GLU B C 1
ATOM 1599 O O . GLU B 1 57 ? 0.031 -26.875 -28 1 96.75 57 GLU B O 1
ATOM 1604 N N . ARG B 1 58 ? 0.931 -26.281 -26.109 1 95.5 58 ARG B N 1
ATOM 1605 C CA . ARG B 1 58 ? 1.889 -27.375 -26.109 1 95.5 58 ARG B CA 1
ATOM 1606 C C . ARG B 1 58 ? 1.179 -28.719 -25.969 1 95.5 58 ARG B C 1
ATOM 1608 O O . ARG B 1 58 ? 1.591 -29.719 -26.578 1 95.5 58 ARG B O 1
ATOM 1615 N N . ALA B 1 59 ? 0.124 -28.703 -25.172 1 94.81 59 ALA B N 1
ATOM 1616 C CA . ALA B 1 59 ? -0.663 -29.922 -25.016 1 94.81 59 ALA B CA 1
ATOM 1617 C C . ALA B 1 59 ? -1.312 -30.328 -26.328 1 94.81 59 ALA B C 1
ATOM 1619 O O . ALA B 1 59 ? -1.311 -31.5 -26.703 1 94.81 59 ALA B O 1
ATOM 1620 N N . ARG B 1 60 ? -1.77 -29.375 -27.141 1 95 60 ARG B N 1
ATOM 1621 C CA . ARG B 1 60 ? -2.441 -29.625 -28.406 1 95 60 ARG B CA 1
ATOM 1622 C C . ARG B 1 60 ? -1.453 -30.109 -29.469 1 95 60 ARG B C 1
ATOM 1624 O O . ARG B 1 60 ? -1.817 -30.875 -30.359 1 95 60 ARG B O 1
ATOM 1631 N N . ARG B 1 61 ? -0.24 -29.781 -29.281 1 96.06 61 ARG B N 1
ATOM 1632 C CA . ARG B 1 61 ? 0.774 -30.094 -30.281 1 96.06 61 ARG B CA 1
ATOM 1633 C C . ARG B 1 61 ? 1.626 -31.281 -29.828 1 96.06 61 ARG B C 1
ATOM 1635 O O . ARG B 1 61 ? 2.662 -31.562 -30.438 1 96.06 61 ARG B O 1
ATOM 1642 N N . ALA B 1 62 ? 1.128 -31.828 -28.75 1 93.75 62 ALA B N 1
ATOM 1643 C CA . ALA B 1 62 ? 1.931 -32.906 -28.172 1 93.75 62 ALA B CA 1
ATOM 1644 C C . ALA B 1 62 ? 2.045 -34.094 -29.156 1 93.75 62 ALA B C 1
ATOM 1646 O O . ALA B 1 62 ? 1.081 -34.406 -29.844 1 93.75 62 ALA B O 1
ATOM 1647 N N . GLY B 1 63 ? 3.211 -34.719 -29.203 1 92.69 63 GLY B N 1
ATOM 1648 C CA . GLY B 1 63 ? 3.465 -35.844 -30.094 1 92.69 63 GLY B CA 1
ATOM 1649 C C . GLY B 1 63 ? 3.012 -37.156 -29.531 1 92.69 63 GLY B C 1
ATOM 1650 O O . GLY B 1 63 ? 3.033 -38.188 -30.234 1 92.69 63 GLY B O 1
ATOM 1651 N N . SER B 1 64 ? 2.764 -37.219 -28.25 1 93.5 64 SER B N 1
ATOM 1652 C CA . SER B 1 64 ? 2.305 -38.438 -27.578 1 93.5 64 SER B CA 1
ATOM 1653 C C . SER B 1 64 ? 1.23 -38.125 -26.547 1 93.5 64 SER B C 1
ATOM 1655 O O . SER B 1 64 ? 1.095 -37 -26.109 1 93.5 64 SER B O 1
ATOM 1657 N N . ALA B 1 65 ? 0.542 -39.188 -26.219 1 90.69 65 ALA B N 1
ATOM 1658 C CA . ALA B 1 65 ? -0.512 -39.031 -25.219 1 90.69 65 ALA B CA 1
ATOM 1659 C C . ALA B 1 65 ? 0.07 -38.656 -23.859 1 90.69 65 ALA B C 1
ATOM 1661 O O . ALA B 1 65 ? -0.524 -37.875 -23.125 1 90.69 65 ALA B O 1
ATOM 1662 N N . ASP B 1 66 ? 1.225 -39.156 -23.547 1 89.06 66 ASP B N 1
ATOM 1663 C CA . ASP B 1 66 ? 1.876 -38.875 -22.266 1 89.06 66 ASP B CA 1
ATOM 1664 C C . ASP B 1 66 ? 2.314 -37.406 -22.188 1 89.06 66 ASP B C 1
ATOM 1666 O O . ASP B 1 66 ? 2.115 -36.75 -21.156 1 89.06 66 ASP B O 1
ATOM 1670 N N . GLU B 1 67 ? 2.83 -37 -23.328 1 91.56 67 GLU B N 1
ATOM 1671 C CA . GLU B 1 67 ? 3.242 -35.625 -23.391 1 91.56 67 GLU B CA 1
ATOM 1672 C C . GLU B 1 67 ? 2.039 -34.688 -23.281 1 91.56 67 GLU B C 1
ATOM 1674 O O . GLU B 1 67 ? 2.102 -33.656 -22.578 1 91.56 67 GLU B O 1
ATOM 1679 N N . ALA B 1 68 ? 0.983 -35 -23.891 1 94.25 68 ALA B N 1
ATOM 1680 C CA . ALA B 1 68 ? -0.236 -34.188 -23.828 1 94.25 68 ALA B CA 1
ATOM 1681 C C . ALA B 1 68 ? -0.771 -34.094 -22.406 1 94.25 68 ALA B C 1
ATOM 1683 O O . ALA B 1 68 ? -1.14 -33.031 -21.938 1 94.25 68 ALA B O 1
ATOM 1684 N N . ARG B 1 69 ? -0.742 -35.156 -21.75 1 93.12 69 ARG B N 1
ATOM 1685 C CA . ARG B 1 69 ? -1.232 -35.219 -20.375 1 93.12 69 ARG B CA 1
ATOM 1686 C C . ARG B 1 69 ? -0.38 -34.375 -19.453 1 93.12 69 ARG B C 1
ATOM 1688 O O . ARG B 1 69 ? -0.908 -33.656 -18.578 1 93.12 69 ARG B O 1
ATOM 1695 N N . GLU B 1 70 ? 0.871 -34.438 -19.641 1 93.5 70 GLU B N 1
ATOM 1696 C CA . GLU B 1 70 ? 1.792 -33.625 -18.844 1 93.5 70 GLU B CA 1
ATOM 1697 C C . GLU B 1 70 ? 1.52 -32.156 -19.016 1 93.5 70 GLU B C 1
ATOM 1699 O O . GLU B 1 70 ? 1.397 -31.406 -18.047 1 93.5 70 GLU B O 1
ATOM 1704 N N . GLN B 1 71 ? 1.353 -31.766 -20.25 1 94.88 71 GLN B N 1
ATOM 1705 C CA . GLN B 1 71 ? 1.157 -30.359 -20.547 1 94.88 71 GLN B CA 1
ATOM 1706 C C . GLN B 1 71 ? -0.222 -29.875 -20.094 1 94.88 71 GLN B C 1
ATOM 1708 O O . GLN B 1 71 ? -0.385 -28.734 -19.672 1 94.88 71 GLN B O 1
ATOM 1713 N N . GLU B 1 72 ? -1.128 -30.703 -20.141 1 95.31 72 GLU B N 1
ATOM 1714 C CA . GLU B 1 72 ? -2.451 -30.359 -19.641 1 95.31 72 GLU B CA 1
ATOM 1715 C C . GLU B 1 72 ? -2.418 -30.141 -18.125 1 95.31 72 GLU B C 1
ATOM 1717 O O . GLU B 1 72 ? -3.07 -29.234 -17.609 1 95.31 72 GLU B O 1
ATOM 1722 N N . ALA B 1 73 ? -1.646 -30.969 -17.469 1 95.19 73 ALA B N 1
ATOM 1723 C CA . ALA B 1 73 ? -1.491 -30.797 -16.016 1 95.19 73 ALA B CA 1
ATOM 1724 C C . ALA B 1 73 ? -0.812 -29.469 -15.695 1 95.19 73 ALA B C 1
ATOM 1726 O O . ALA B 1 73 ? -1.228 -28.75 -14.773 1 95.19 73 ALA B O 1
ATOM 1727 N N . VAL B 1 74 ? 0.144 -29.141 -16.453 1 96.19 74 VAL B N 1
ATOM 1728 C CA . VAL B 1 74 ? 0.868 -27.891 -16.281 1 96.19 74 VAL B CA 1
ATOM 1729 C C . VAL B 1 74 ? -0.073 -26.719 -16.547 1 96.19 74 VAL B C 1
ATOM 1731 O O . VAL B 1 74 ? -0.113 -25.766 -15.75 1 96.19 74 VAL B O 1
ATOM 1734 N N . ALA B 1 75 ? -0.852 -26.797 -17.547 1 96.31 75 ALA B N 1
ATOM 1735 C CA . ALA B 1 75 ? -1.81 -25.75 -17.875 1 96.31 75 ALA B CA 1
ATOM 1736 C C . ALA B 1 75 ? -2.822 -25.562 -16.75 1 96.31 75 ALA B C 1
ATOM 1738 O O . ALA B 1 75 ? -3.178 -24.438 -16.406 1 96.31 75 ALA B O 1
ATOM 1739 N N . ARG B 1 76 ? -3.23 -26.641 -16.203 1 96.19 76 ARG B N 1
ATOM 1740 C CA . ARG B 1 76 ? -4.184 -26.578 -15.086 1 96.19 76 ARG B CA 1
ATOM 1741 C C . ARG B 1 76 ? -3.592 -25.844 -13.891 1 96.19 76 ARG B C 1
ATOM 1743 O O . ARG B 1 76 ? -4.277 -25.047 -13.25 1 96.19 76 ARG B O 1
ATOM 1750 N N . VAL B 1 77 ? -2.338 -26.078 -13.633 1 97.19 77 VAL B N 1
ATOM 1751 C CA . VAL B 1 77 ? -1.692 -25.406 -12.508 1 97.19 77 VAL B CA 1
ATOM 1752 C C . VAL B 1 77 ? -1.596 -23.906 -12.773 1 97.19 77 VAL B C 1
ATOM 1754 O O . VAL B 1 77 ? -1.895 -23.094 -11.898 1 97.19 77 VAL B O 1
ATOM 1757 N N . TRP B 1 78 ? -1.229 -23.578 -13.969 1 97.12 78 TRP B N 1
ATOM 1758 C CA . TRP B 1 78 ? -1.115 -22.156 -14.297 1 97.12 78 TRP B CA 1
ATOM 1759 C C . TRP B 1 78 ? -2.471 -21.469 -14.195 1 97.12 78 TRP B C 1
ATOM 1761 O O . TRP B 1 78 ? -2.562 -20.328 -13.75 1 97.12 78 TRP B O 1
ATOM 1771 N N . ARG B 1 79 ? -3.521 -22.109 -14.578 1 96 79 ARG B N 1
ATOM 1772 C CA . ARG B 1 79 ? -4.859 -21.562 -14.422 1 96 79 ARG B CA 1
ATOM 1773 C C . ARG B 1 79 ? -5.223 -21.391 -12.953 1 96 79 ARG B C 1
ATOM 1775 O O . ARG B 1 79 ? -5.828 -20.391 -12.562 1 96 79 ARG B O 1
ATOM 1782 N N . GLU B 1 80 ? -4.848 -22.312 -12.195 1 96.38 80 GLU B N 1
ATOM 1783 C CA . GLU B 1 80 ? -5.078 -22.234 -10.758 1 96.38 80 GLU B CA 1
ATOM 1784 C C . GLU B 1 80 ? -4.305 -21.078 -10.141 1 96.38 80 GLU B C 1
ATOM 1786 O O . GLU B 1 80 ? -4.836 -20.344 -9.289 1 96.38 80 GLU B O 1
ATOM 1791 N N . VAL B 1 81 ? -3.109 -20.922 -10.594 1 96.12 81 VAL B N 1
ATOM 1792 C CA . VAL B 1 81 ? -2.27 -19.844 -10.086 1 96.12 81 VAL B CA 1
ATOM 1793 C C . VAL B 1 81 ? -2.885 -18.484 -10.453 1 96.12 81 VAL B C 1
ATOM 1795 O O . VAL B 1 81 ? -2.914 -17.578 -9.633 1 96.12 81 VAL B O 1
ATOM 1798 N N . ALA B 1 82 ? -3.379 -18.391 -11.664 1 95.38 82 ALA B N 1
ATOM 1799 C CA . ALA B 1 82 ? -4.027 -17.156 -12.086 1 95.38 82 ALA B CA 1
ATOM 1800 C C . ALA B 1 82 ? -5.227 -16.828 -11.203 1 95.38 82 ALA B C 1
ATOM 1802 O O . ALA B 1 82 ? -5.422 -15.68 -10.805 1 95.38 82 ALA B O 1
ATOM 1803 N N . GLU B 1 83 ? -5.961 -17.844 -10.852 1 94.88 83 GLU B N 1
ATOM 1804 C CA . GLU B 1 83 ? -7.113 -17.656 -9.977 1 94.88 83 GLU B CA 1
ATOM 1805 C C . GLU B 1 83 ? -6.676 -17.266 -8.562 1 94.88 83 GLU B C 1
ATOM 1807 O O . GLU B 1 83 ? -7.285 -16.406 -7.93 1 94.88 83 GLU B O 1
ATOM 1812 N N . MET B 1 84 ? -5.637 -17.844 -8.109 1 92.56 84 MET B N 1
ATOM 1813 C CA . MET B 1 84 ? -5.086 -17.5 -6.797 1 92.56 84 MET B CA 1
ATOM 1814 C C . MET B 1 84 ? -4.66 -16.031 -6.754 1 92.56 84 MET B C 1
ATOM 1816 O O . MET B 1 84 ? -4.938 -15.328 -5.781 1 92.56 84 MET B O 1
ATOM 1820 N N . PHE B 1 85 ? -4.062 -15.617 -7.836 1 93.12 85 PHE B N 1
ATOM 1821 C CA . PHE B 1 85 ? -3.596 -14.234 -7.914 1 93.12 85 PHE B CA 1
ATOM 1822 C C . PHE B 1 85 ? -4.77 -13.266 -7.945 1 93.12 85 PHE B C 1
ATOM 1824 O O . PHE B 1 85 ? -4.719 -12.195 -7.336 1 93.12 85 PHE B O 1
ATOM 1831 N N . ARG B 1 86 ? -5.816 -13.656 -8.633 1 94.06 86 ARG B N 1
ATOM 1832 C CA . ARG B 1 86 ? -7.012 -12.82 -8.656 1 94.06 86 ARG B CA 1
ATOM 1833 C C . ARG B 1 86 ? -7.594 -12.664 -7.254 1 94.06 86 ARG B C 1
ATOM 1835 O O . ARG B 1 86 ? -7.926 -11.555 -6.832 1 94.06 86 ARG B O 1
ATOM 1842 N N . ARG B 1 87 ? -7.633 -13.695 -6.523 1 93 87 ARG B N 1
ATOM 1843 C CA . ARG B 1 87 ? -8.164 -13.672 -5.164 1 93 87 ARG B CA 1
ATOM 1844 C C . ARG B 1 87 ? -7.281 -12.836 -4.246 1 93 87 ARG B C 1
ATOM 1846 O O . ARG B 1 87 ? -7.781 -12.055 -3.436 1 93 87 ARG B O 1
ATOM 1853 N N . GLU B 1 88 ? -6.043 -13.023 -4.422 1 91.62 88 GLU B N 1
ATOM 1854 C CA . GLU B 1 88 ? -5.098 -12.266 -3.6 1 91.62 88 GLU B CA 1
ATOM 1855 C C . GLU B 1 88 ? -5.211 -10.766 -3.867 1 91.62 88 GLU B C 1
ATOM 1857 O O . GLU B 1 88 ? -5.148 -9.961 -2.938 1 91.62 88 GLU B O 1
ATOM 1862 N N . ASN B 1 89 ? -5.348 -10.477 -5.094 1 91.56 89 ASN B N 1
ATOM 1863 C CA . ASN B 1 89 ? -5.488 -9.07 -5.453 1 91.56 89 ASN B CA 1
ATOM 1864 C C . ASN B 1 89 ? -6.758 -8.461 -4.855 1 91.56 89 ASN B C 1
ATOM 1866 O O . ASN B 1 89 ? -6.742 -7.324 -4.383 1 91.56 89 ASN B O 1
ATOM 1870 N N . GLU B 1 90 ? -7.801 -9.203 -4.879 1 94.38 90 GLU B N 1
ATOM 1871 C CA . GLU B 1 90 ? -9.031 -8.719 -4.27 1 94.38 90 GLU B CA 1
ATOM 1872 C C . GLU B 1 90 ? -8.875 -8.539 -2.762 1 94.38 90 GLU B C 1
ATOM 1874 O O . GLU B 1 90 ? -9.352 -7.559 -2.191 1 94.38 90 GLU B O 1
ATOM 1879 N N . ALA B 1 91 ? -8.18 -9.438 -2.199 1 93.5 91 ALA B N 1
ATOM 1880 C CA . ALA B 1 91 ? -7.926 -9.344 -0.763 1 93.5 91 ALA B CA 1
ATOM 1881 C C . ALA B 1 91 ? -7.059 -8.133 -0.436 1 93.5 91 ALA B C 1
ATOM 1883 O O . ALA B 1 91 ? -7.309 -7.426 0.544 1 93.5 91 ALA B O 1
ATOM 1884 N N . LEU B 1 92 ? -6.098 -7.926 -1.233 1 93.06 92 LEU B N 1
ATOM 1885 C CA . LEU B 1 92 ? -5.199 -6.793 -1.04 1 93.06 92 LEU B CA 1
ATOM 1886 C C . LEU B 1 92 ? -5.953 -5.473 -1.173 1 93.06 92 LEU B C 1
ATOM 1888 O O . LEU B 1 92 ? -5.738 -4.547 -0.385 1 93.06 92 LEU B O 1
ATOM 1892 N N . LYS B 1 93 ? -6.797 -5.383 -2.119 1 94.25 93 LYS B N 1
ATOM 1893 C CA . LYS B 1 93 ? -7.625 -4.195 -2.301 1 94.25 93 LYS B CA 1
ATOM 1894 C C . LYS B 1 93 ? -8.492 -3.934 -1.073 1 94.25 93 LYS B C 1
ATOM 1896 O O . LYS B 1 93 ? -8.602 -2.795 -0.614 1 94.25 93 LYS B O 1
ATOM 1901 N N . ALA B 1 94 ? -9.055 -4.973 -0.613 1 96.19 94 ALA B N 1
ATOM 1902 C CA . ALA B 1 94 ? -9.914 -4.844 0.562 1 96.19 94 ALA B CA 1
ATOM 1903 C C . ALA B 1 94 ? -9.109 -4.402 1.782 1 96.19 94 ALA B C 1
ATOM 1905 O O . ALA B 1 94 ? -9.562 -3.549 2.553 1 96.19 94 ALA B O 1
ATOM 1906 N N . GLU B 1 95 ? -7.977 -4.957 1.938 1 96.19 95 GLU B N 1
ATOM 1907 C CA . GLU B 1 95 ? -7.141 -4.602 3.08 1 96.19 95 GLU B CA 1
ATOM 1908 C C . GLU B 1 95 ? -6.66 -3.156 2.982 1 96.19 95 GLU B C 1
ATOM 1910 O O . GLU B 1 95 ? -6.562 -2.459 3.994 1 96.19 95 GLU B O 1
ATOM 1915 N N . LEU B 1 96 ? -6.352 -2.752 1.783 1 97.06 96 LEU B N 1
ATOM 1916 C CA . LEU B 1 96 ? -5.953 -1.362 1.579 1 97.06 96 LEU B CA 1
ATOM 1917 C C . LEU B 1 96 ? -7.07 -0.412 1.996 1 97.06 96 LEU B C 1
ATOM 1919 O O . LEU B 1 96 ? -6.812 0.635 2.594 1 97.06 96 LEU B O 1
ATOM 1923 N N . GLU B 1 97 ? -8.289 -0.791 1.684 1 97 97 GLU B N 1
ATOM 1924 C CA . GLU B 1 97 ? -9.422 0.03 2.105 1 97 97 GLU B CA 1
ATOM 1925 C C . GLU B 1 97 ? -9.547 0.058 3.627 1 97 97 GLU B C 1
ATOM 1927 O O . GLU B 1 97 ? -9.93 1.076 4.203 1 97 97 GLU B O 1
ATOM 1932 N N . GLY B 1 98 ? -9.188 -1.043 4.234 1 97.06 98 GLY B N 1
ATOM 1933 C CA . GLY B 1 98 ? -9.117 -1.053 5.688 1 97.06 98 GLY B CA 1
ATOM 1934 C C . GLY B 1 98 ? -8.078 -0.095 6.242 1 97.06 98 GLY B C 1
ATOM 1935 O O . GLY B 1 98 ? -8.344 0.63 7.203 1 97.06 98 GLY B O 1
ATOM 1936 N N . VAL B 1 99 ? -6.949 -0.085 5.633 1 97.5 99 VAL B N 1
ATOM 1937 C CA . VAL B 1 99 ? -5.883 0.827 6.043 1 97.5 99 VAL B CA 1
ATOM 1938 C C . VAL B 1 99 ? -6.336 2.271 5.84 1 97.5 99 VAL B C 1
ATOM 1940 O O . VAL B 1 99 ? -6.062 3.137 6.676 1 97.5 99 VAL B O 1
ATOM 1943 N N . ARG B 1 100 ? -7.035 2.529 4.785 1 97.94 100 ARG B N 1
ATOM 1944 C CA . ARG B 1 100 ? -7.535 3.871 4.5 1 97.94 100 ARG B CA 1
ATOM 1945 C C . ARG B 1 100 ? -8.484 4.348 5.594 1 97.94 100 ARG B C 1
ATOM 1947 O O . ARG B 1 100 ? -8.391 5.488 6.051 1 97.94 100 ARG B O 1
ATOM 1954 N N . ARG B 1 101 ? -9.344 3.496 6.004 1 97.5 101 ARG B N 1
ATOM 1955 C CA . ARG B 1 101 ? -10.258 3.844 7.086 1 97.5 101 ARG B CA 1
ATOM 1956 C C . ARG B 1 101 ? -9.5 4.121 8.375 1 97.5 101 ARG B C 1
ATOM 1958 O O . ARG B 1 101 ? -9.82 5.062 9.109 1 97.5 101 ARG B O 1
ATOM 1965 N N . GLY B 1 102 ? -8.523 3.301 8.633 1 97.69 102 GLY B N 1
ATOM 1966 C CA . GLY B 1 102 ? -7.664 3.539 9.781 1 97.69 102 GLY B CA 1
ATOM 1967 C C . GLY B 1 102 ? -6.922 4.859 9.711 1 97.69 102 GLY B C 1
ATOM 1968 O O . GLY B 1 102 ? -6.762 5.543 10.727 1 97.69 102 GLY B O 1
ATOM 1969 N N . ALA B 1 103 ? -6.535 5.199 8.531 1 98.19 103 ALA B N 1
ATOM 1970 C CA . ALA B 1 103 ? -5.848 6.473 8.312 1 98.19 103 ALA B CA 1
ATOM 1971 C C . ALA B 1 103 ? -6.766 7.648 8.625 1 98.19 103 ALA B C 1
ATOM 1973 O O . ALA B 1 103 ? -6.332 8.648 9.203 1 98.19 103 ALA B O 1
ATOM 1974 N N . GLY B 1 104 ? -7.984 7.488 8.203 1 97.69 104 GLY B N 1
ATOM 1975 C CA . GLY B 1 104 ? -8.961 8.516 8.547 1 97.69 104 GLY B CA 1
ATOM 1976 C C . GLY B 1 104 ? -9.102 8.727 10.039 1 97.69 104 GLY B C 1
ATOM 1977 O O . GLY B 1 104 ? -9.125 9.867 10.516 1 97.69 104 GLY B O 1
ATOM 1978 N N . ARG B 1 105 ? -9.148 7.707 10.805 1 97.62 105 ARG B N 1
ATOM 1979 C CA . ARG B 1 105 ? -9.25 7.785 12.258 1 97.62 105 ARG B CA 1
ATOM 1980 C C . ARG B 1 105 ? -7.988 8.398 12.859 1 97.62 105 ARG B C 1
ATOM 1982 O O . ARG B 1 105 ? -8.07 9.242 13.75 1 97.62 105 ARG B O 1
ATOM 1989 N N . ARG B 1 106 ? -6.898 7.973 12.297 1 97.69 106 ARG B N 1
ATOM 1990 C CA . ARG B 1 106 ? -5.621 8.5 12.773 1 97.69 106 ARG B CA 1
ATOM 1991 C C . ARG B 1 106 ? -5.516 10 12.516 1 97.69 106 ARG B C 1
ATOM 1993 O O . ARG B 1 106 ? -5.02 10.742 13.359 1 97.69 106 ARG B O 1
ATOM 2000 N N . ALA B 1 107 ? -5.98 10.375 11.367 1 97.88 107 ALA B N 1
ATOM 2001 C CA . ALA B 1 107 ? -5.973 11.797 11.023 1 97.88 107 ALA B CA 1
ATOM 2002 C C . ALA B 1 107 ? -6.855 12.594 11.977 1 97.88 107 ALA B C 1
ATOM 2004 O O . ALA B 1 107 ? -6.453 13.656 12.469 1 97.88 107 ALA B O 1
ATOM 2005 N N . ARG B 1 108 ? -7.961 12.125 12.305 1 97.5 108 ARG B N 1
ATOM 2006 C CA . ARG B 1 108 ? -8.875 12.797 13.219 1 97.5 108 ARG B CA 1
ATOM 2007 C C . ARG B 1 108 ? -8.266 12.898 14.617 1 97.5 108 ARG B C 1
ATOM 2009 O O . ARG B 1 108 ? -8.406 13.922 15.289 1 97.5 108 ARG B O 1
ATOM 2016 N N . GLN B 1 109 ? -7.645 11.883 15 1 97.56 109 GLN B N 1
ATOM 2017 C CA . GLN B 1 109 ? -6.988 11.883 16.297 1 97.56 109 GLN B CA 1
ATOM 2018 C C . GLN B 1 109 ? -5.855 12.906 16.344 1 97.56 109 GLN B C 1
ATOM 2020 O O . GLN B 1 109 ? -5.691 13.617 17.344 1 97.56 109 GLN B O 1
ATOM 2025 N N . ALA B 1 110 ? -5.074 12.938 15.266 1 96.62 110 ALA B N 1
ATOM 2026 C CA . ALA B 1 110 ? -3.982 13.898 15.18 1 96.62 110 ALA B CA 1
ATOM 2027 C C . ALA B 1 110 ? -4.504 15.328 15.273 1 96.62 110 ALA B C 1
ATOM 2029 O O . ALA B 1 110 ? -3.918 16.172 15.969 1 96.62 110 ALA B O 1
ATOM 2030 N N . VAL B 1 111 ? -5.598 15.602 14.641 1 96.38 111 VAL B N 1
ATOM 2031 C CA . VAL B 1 111 ? -6.203 16.922 14.648 1 96.38 111 VAL B CA 1
ATOM 2032 C C . VAL B 1 111 ? -6.742 17.25 16.047 1 96.38 111 VAL B C 1
ATOM 2034 O O . VAL B 1 111 ? -6.559 18.359 16.547 1 96.38 111 VAL B O 1
ATOM 2037 N N . ALA B 1 112 ? -7.34 16.281 16.672 1 95.56 112 ALA B N 1
ATOM 2038 C CA . ALA B 1 112 ? -7.953 16.484 17.969 1 95.56 112 ALA B CA 1
ATOM 2039 C C . ALA B 1 112 ? -6.895 16.781 19.031 1 95.56 112 ALA B C 1
ATOM 2041 O O . ALA B 1 112 ? -7.164 17.5 20 1 95.56 112 ALA B O 1
ATOM 2042 N N . THR B 1 113 ? -5.699 16.359 18.844 1 94.31 113 THR B N 1
ATOM 2043 C CA . THR B 1 113 ? -4.684 16.453 19.891 1 94.31 113 THR B CA 1
ATOM 2044 C C . THR B 1 113 ? -3.641 17.516 19.531 1 94.31 113 THR B C 1
ATOM 2046 O O . THR B 1 113 ? -2.557 17.547 20.109 1 94.31 113 THR B O 1
ATOM 2049 N N . LEU B 1 114 ? -3.953 18.297 18.562 1 93.81 114 LEU B N 1
ATOM 2050 C CA . LEU B 1 114 ? -3.02 19.359 18.188 1 93.81 114 LEU B CA 1
ATOM 2051 C C . LEU B 1 114 ? -2.658 20.219 19.391 1 93.81 114 LEU B C 1
ATOM 2053 O O . LEU B 1 114 ? -3.535 20.609 20.156 1 93.81 114 LEU B O 1
ATOM 2057 N N . PRO B 1 115 ? -1.399 20.469 19.594 1 90.56 115 PRO B N 1
ATOM 2058 C CA . PRO B 1 115 ? -0.979 21.312 20.734 1 90.56 115 PRO B CA 1
ATOM 2059 C C . PRO B 1 115 ? -1.17 22.797 20.469 1 90.56 115 PRO B C 1
ATOM 2061 O O . PRO B 1 115 ? -0.195 23.547 20.438 1 90.56 115 PRO B O 1
ATOM 2064 N N . ILE B 1 116 ? -2.34 23.25 20.406 1 86.31 116 ILE B N 1
ATOM 2065 C CA . ILE B 1 116 ? -2.682 24.625 20.047 1 86.31 116 ILE B CA 1
ATOM 2066 C C . ILE B 1 116 ? -2.152 25.578 21.125 1 86.31 116 ILE B C 1
ATOM 2068 O O . ILE B 1 116 ? -1.633 26.641 20.812 1 86.31 116 ILE B O 1
ATOM 2072 N N . GLY B 1 117 ? -2.314 25.188 22.344 1 84.94 117 GLY B N 1
ATOM 2073 C CA . GLY B 1 117 ? -1.812 26 23.438 1 84.94 117 GLY B CA 1
ATOM 2074 C C . GLY B 1 117 ? -0.332 26.312 23.328 1 84.94 117 GLY B C 1
ATOM 2075 O O . GLY B 1 117 ? 0.089 27.438 23.578 1 84.94 117 GLY B O 1
ATOM 2076 N N . GLN B 1 118 ? 0.395 25.359 22.906 1 85.62 118 GLN B N 1
ATOM 2077 C CA . GLN B 1 118 ? 1.834 25.547 22.766 1 85.62 118 GLN B CA 1
ATOM 2078 C C . GLN B 1 118 ? 2.146 26.547 21.641 1 85.62 118 GLN B C 1
ATOM 2080 O O . GLN B 1 118 ? 3.084 27.344 21.75 1 85.62 118 GLN B O 1
ATOM 2085 N N . VAL B 1 119 ? 1.37 26.531 20.625 1 83.62 119 VAL B N 1
ATOM 2086 C CA . VAL B 1 119 ? 1.562 27.453 19.5 1 83.62 119 VAL B CA 1
ATOM 2087 C C . VAL B 1 119 ? 1.273 28.875 19.938 1 83.62 119 VAL B C 1
ATOM 2089 O O . VAL B 1 119 ? 2.059 29.797 19.672 1 83.62 119 VAL B O 1
ATOM 2092 N N . VAL B 1 120 ? 0.25 29.031 20.656 1 81.56 120 VAL B N 1
ATOM 2093 C CA . VAL B 1 120 ? -0.167 30.359 21.109 1 81.56 120 VAL B CA 1
ATOM 2094 C C . VAL B 1 120 ? 0.839 30.891 22.141 1 81.56 120 VAL B C 1
ATOM 2096 O O . VAL B 1 120 ? 1.198 32.062 22.094 1 81.56 120 VAL B O 1
ATOM 2099 N N . GLU B 1 121 ? 1.277 30.047 22.984 1 83.19 121 GLU B N 1
ATOM 2100 C CA . GLU B 1 121 ? 2.271 30.453 23.984 1 83.19 121 GLU B CA 1
ATOM 2101 C C . GLU B 1 121 ? 3.566 30.906 23.312 1 83.19 121 GLU B C 1
ATOM 2103 O O . GLU B 1 121 ? 4.176 31.891 23.734 1 83.19 121 GLU B O 1
ATOM 2108 N N . SER B 1 122 ? 3.924 30.234 22.328 1 82.44 122 SER B N 1
ATOM 2109 C CA . SER B 1 122 ? 5.148 30.578 21.609 1 82.44 122 SER B CA 1
ATOM 2110 C C . SER B 1 122 ? 5.016 31.938 20.922 1 82.44 122 SER B C 1
ATOM 2112 O O . SER B 1 122 ? 5.977 32.719 20.859 1 82.44 122 SER B O 1
ATOM 2114 N N . VAL B 1 123 ? 3.881 32.188 20.422 1 77.31 123 VAL B N 1
ATOM 2115 C CA . VAL B 1 123 ? 3.625 33.469 19.797 1 77.31 123 VAL B CA 1
ATOM 2116 C C . VAL B 1 123 ? 3.648 34.594 20.844 1 77.31 123 VAL B C 1
ATOM 2118 O O . VAL B 1 123 ? 4.188 35.688 20.594 1 77.31 123 VAL B O 1
ATOM 2121 N N . GLY B 1 124 ? 3.016 34.281 21.953 1 76.56 124 GLY B N 1
ATOM 2122 C CA . GLY B 1 124 ? 3.029 35.25 23.047 1 76.56 124 GLY B CA 1
ATOM 2123 C C . GLY B 1 124 ? 4.43 35.594 23.516 1 76.56 124 GLY B C 1
ATOM 2124 O O . GLY B 1 124 ? 4.754 36.781 23.703 1 76.56 124 GLY B O 1
ATOM 2125 N N . LYS B 1 125 ? 5.238 34.656 23.641 1 80.5 125 LYS B N 1
ATOM 2126 C CA . LYS B 1 125 ? 6.609 34.844 24.094 1 80.5 125 LYS B CA 1
ATOM 2127 C C . LYS B 1 125 ? 7.422 35.625 23.062 1 80.5 125 LYS B C 1
ATOM 2129 O O . LYS B 1 125 ? 8.234 36.469 23.422 1 80.5 125 LYS B O 1
ATOM 2134 N N . ALA B 1 126 ? 7.176 35.344 21.859 1 76.81 126 ALA B N 1
ATOM 2135 C CA . ALA B 1 126 ? 7.891 36.031 20.781 1 76.81 126 ALA B CA 1
ATOM 2136 C C . ALA B 1 126 ? 7.453 37.5 20.672 1 76.81 126 ALA B C 1
ATOM 2138 O O . ALA B 1 126 ? 8.273 38.375 20.406 1 76.81 126 ALA B O 1
ATOM 2139 N N . SER B 1 127 ? 6.188 37.75 20.906 1 74.56 127 SER B N 1
ATOM 2140 C CA . SER B 1 127 ? 5.656 39.094 20.859 1 74.56 127 SER B CA 1
ATOM 2141 C C . SER B 1 127 ? 6.219 39.938 22 1 74.56 127 SER B C 1
ATOM 2143 O O . SER B 1 127 ? 6.492 41.125 21.812 1 74.56 127 SER B O 1
ATOM 2145 N N . GLU B 1 128 ? 6.316 39.344 23.125 1 75.56 128 GLU B N 1
ATOM 2146 C CA . GLU B 1 128 ? 6.871 40.031 24.281 1 75.56 128 GLU B CA 1
ATOM 2147 C C . GLU B 1 128 ? 8.336 40.406 24.047 1 75.56 128 GLU B C 1
ATOM 2149 O O . GLU B 1 128 ? 8.781 41.5 24.438 1 75.56 128 GLU B O 1
ATOM 2154 N N . ARG B 1 129 ? 8.977 39.594 23.375 1 72.88 129 ARG B N 1
ATOM 2155 C CA . ARG B 1 129 ? 10.391 39.844 23.094 1 72.88 129 ARG B CA 1
ATOM 2156 C C . ARG B 1 129 ? 10.562 40.938 22.062 1 72.88 129 ARG B C 1
ATOM 2158 O O . ARG B 1 129 ? 11.477 41.781 22.172 1 72.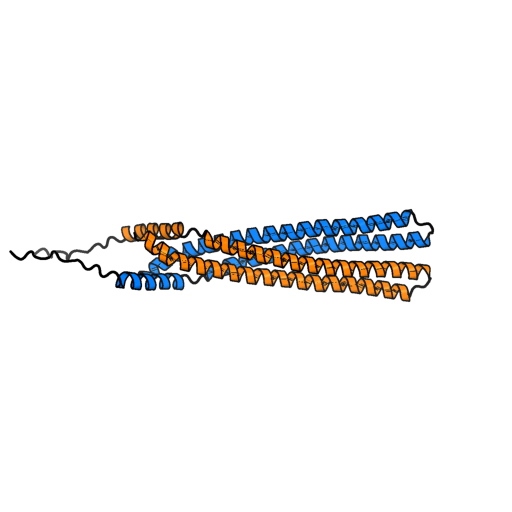88 129 ARG B O 1
ATOM 2165 N N . GLU B 1 130 ? 9.617 40.938 21.094 1 64.75 130 GLU B N 1
ATOM 2166 C CA . GLU B 1 130 ? 9.672 42 20.094 1 64.75 130 GLU B CA 1
ATOM 2167 C C . GLU B 1 130 ? 9.141 43.312 20.641 1 64.75 130 GLU B C 1
ATOM 2169 O O . GLU B 1 130 ? 9.609 44.375 20.25 1 64.75 130 GLU B O 1
ATOM 2174 N N . GLY B 1 131 ? 8.078 43.281 21.406 1 60.06 131 GLY B N 1
ATOM 2175 C CA . GLY B 1 131 ? 7.586 44.469 22.062 1 60.06 131 GLY B CA 1
ATOM 2176 C C . GLY B 1 131 ? 8.57 45.062 23.062 1 60.06 131 GLY B C 1
ATOM 2177 O O . GLY B 1 131 ? 8.625 46.281 23.25 1 60.06 131 GLY B O 1
ATOM 2178 N N . ALA B 1 132 ? 9.258 44.281 23.844 1 56.69 132 ALA B N 1
ATOM 2179 C CA . ALA B 1 132 ? 10.25 44.812 24.781 1 56.69 132 ALA B CA 1
ATOM 2180 C C . ALA B 1 132 ? 11.406 45.469 24.031 1 56.69 132 ALA B C 1
ATOM 2182 O O . ALA B 1 132 ? 12.094 46.344 24.594 1 56.69 132 ALA B O 1
ATOM 2183 N N . GLY B 1 133 ? 11.602 45.062 22.797 1 48.25 133 GLY B N 1
ATOM 2184 C CA . GLY B 1 133 ? 12.711 45.75 22.125 1 48.25 133 GLY B CA 1
ATOM 2185 C C . GLY B 1 133 ? 12.328 47.062 21.5 1 48.25 133 GLY B C 1
ATOM 2186 O O . GLY B 1 133 ? 13.172 47.75 20.922 1 48.25 133 GLY B O 1
ATOM 2187 N N . SER B 1 134 ? 11.07 47.281 21.172 1 46.84 134 SER B N 1
ATOM 2188 C CA . SER B 1 134 ? 10.812 48.594 20.641 1 46.84 134 SER B CA 1
ATOM 2189 C C . SER B 1 134 ? 10.531 49.594 21.75 1 46.84 134 SER B C 1
ATOM 2191 O O . SER B 1 134 ? 9.422 49.656 22.297 1 46.84 134 SER B O 1
ATOM 2193 N N . PRO B 1 135 ? 11.438 50.031 22.531 1 41.38 135 PRO B N 1
ATOM 2194 C CA . PRO B 1 135 ? 11.164 51.219 23.344 1 41.38 135 PRO B CA 1
ATOM 2195 C C . PRO B 1 135 ? 10.625 52.375 22.516 1 41.38 135 PRO B C 1
ATOM 2197 O O . PRO B 1 135 ? 11.242 52.781 21.516 1 41.38 135 PRO B O 1
ATOM 2200 N N . LEU B 1 136 ? 9.32 52.469 22.297 1 40.22 136 LEU B N 1
ATOM 2201 C CA . LEU B 1 136 ? 8.836 53.75 21.812 1 40.22 136 LEU B CA 1
ATOM 2202 C C . LEU B 1 136 ? 9.531 54.906 22.531 1 40.22 136 LEU B C 1
ATOM 2204 O O . LEU B 1 136 ? 9.25 55.156 23.703 1 40.22 136 LEU B O 1
ATOM 2208 N N . GLN B 1 137 ? 10.781 55.125 22.312 1 37.88 137 GLN B N 1
ATOM 2209 C CA . GLN B 1 137 ? 11.359 56.375 22.766 1 37.88 137 GLN B CA 1
ATOM 2210 C C . GLN B 1 137 ? 10.57 57.562 22.234 1 37.88 137 GLN B C 1
ATOM 2212 O O . GLN B 1 137 ? 10.531 57.781 21.031 1 37.88 137 GLN B O 1
ATOM 2217 N N . LEU B 1 138 ? 9.477 57.938 22.859 1 36.16 138 LEU B N 1
ATOM 2218 C CA . LEU B 1 138 ? 8.898 59.281 22.688 1 36.16 138 LEU B CA 1
ATOM 2219 C C . LEU B 1 138 ? 9.969 60.344 22.781 1 36.16 138 LEU B C 1
ATOM 2221 O O . LEU B 1 138 ? 10.562 60.562 23.859 1 36.16 138 LEU B O 1
ATOM 2225 N N . ASP B 1 139 ? 10.758 60.562 21.766 1 39.31 139 ASP B N 1
ATOM 2226 C CA . ASP B 1 139 ? 11.656 61.688 21.672 1 39.31 139 ASP B CA 1
ATOM 2227 C C . ASP B 1 139 ? 10.953 62.969 22.125 1 39.31 139 ASP B C 1
ATOM 2229 O O . ASP B 1 139 ? 9.961 63.406 21.531 1 39.31 139 ASP B O 1
ATOM 2233 N N . GLY B 1 140 ? 10.859 63.312 23.406 1 36.22 140 GLY B N 1
ATOM 2234 C CA . GLY B 1 140 ? 10.484 64.625 23.969 1 36.22 140 GLY B CA 1
ATOM 2235 C C . GLY B 1 140 ? 11.18 65.812 23.281 1 36.22 140 GLY B C 1
ATOM 2236 O O . GLY B 1 140 ? 12.234 65.625 22.672 1 36.22 140 GLY B O 1
ATOM 2237 N N . PRO B 1 141 ? 10.359 66.812 22.781 1 41.88 141 PRO B N 1
ATOM 2238 C CA . PRO B 1 141 ? 10.906 68 22.094 1 41.88 141 PRO B CA 1
ATOM 2239 C C . PRO B 1 141 ? 12.117 68.562 22.812 1 41.88 141 PRO B C 1
ATOM 2241 O O . PRO B 1 141 ? 12.219 68.5 24.031 1 41.88 141 PRO B O 1
ATOM 2244 N N . ALA B 1 142 ? 13.352 68.5 22.25 1 45.53 142 ALA B N 1
ATOM 2245 C CA . ALA B 1 142 ? 14.555 69.188 22.719 1 45.53 142 ALA B CA 1
ATOM 2246 C C . ALA B 1 142 ? 14.234 70.625 23.109 1 45.53 142 ALA B C 1
ATOM 2248 O O . ALA B 1 142 ? 13.695 71.438 22.312 1 45.53 142 ALA B O 1
ATOM 2249 N N . ALA B 1 143 ? 13.93 71 24.359 1 44.03 143 ALA B N 1
ATOM 2250 C CA . ALA B 1 143 ? 13.844 72.375 24.891 1 44.03 143 ALA B CA 1
ATOM 2251 C C . ALA B 1 143 ? 15.008 73.188 24.391 1 44.03 143 ALA B C 1
ATOM 2253 O O . ALA B 1 143 ? 16.172 72.812 24.562 1 44.03 143 ALA B O 1
ATOM 2254 N N . GLU B 1 144 ? 14.859 73.938 23.281 1 35.75 144 GLU B N 1
ATOM 2255 C CA . GLU B 1 144 ? 15.789 75 22.875 1 35.75 144 GLU B CA 1
ATOM 2256 C C . GLU B 1 144 ? 16.125 75.938 24.062 1 35.75 144 GLU B C 1
ATOM 2258 O O . GLU B 1 144 ? 15.227 76.5 24.688 1 35.75 144 GLU B O 1
ATOM 2263 N N . ARG B 1 145 ? 17.109 75.5 24.875 1 43.59 145 ARG B N 1
ATOM 2264 C CA . ARG B 1 145 ? 17.641 76.438 25.859 1 43.59 145 ARG B CA 1
ATOM 2265 C C . ARG B 1 145 ? 17.906 77.812 25.234 1 43.59 145 ARG B C 1
ATOM 2267 O O . ARG B 1 145 ? 18.672 77.938 24.266 1 43.59 145 ARG B O 1
ATOM 2274 N N . GLU B 1 146 ? 16.875 78.875 25.203 1 32.03 146 GLU B N 1
ATOM 2275 C CA . GLU B 1 146 ? 17.281 80.25 25.281 1 32.03 146 GLU B CA 1
ATOM 2276 C C . GLU B 1 146 ? 17.906 80.625 26.625 1 32.03 146 GLU B C 1
ATOM 2278 O O . GLU B 1 146 ? 17.469 80.062 27.656 1 32.03 146 GLU B O 1
#